Protein AF-A0A7S3YJL0-F1 (afdb_monomer_lite)

Sequence (203 aa):
MAACFRLSWKACILGMALVALFCPKVSAKDAVIKSPRVVTLFEPEEKEYDRYAAAISAIEPLRVERDQRVEETLNPFFFCWMKARWGGGSGLYARLLELAPEEAPPGAGPGLRRAQAACNAYLVKSSRVIQSLDLDVGRFNALSREVQASRDLKRRVTQQAYLYRVASELHDGERFPAFDAAYPPRPGAGVGAAGAAGAAGAT

Foldseek 3Di:
DPPDPPPPPVVVVVVVVVVVVPPPPPVPDPPPPVLPDQDAPDDPVPVVLLLLLLLCLVLVVLVVVLVVLLCVLFDVVVVVVLCVVQPDDPRSLVVLLVDDLVNDPPPCNRSSVRSNVSSVVSVVVSCVSCVVSVHHPVRSVVVVVVLVVDPVSVVSSNVSSVSSNVSVVVVVPPDDDDPPDPCPDDVPPDDDDDDDDDDDDDD

Organism: Heterosigma akashiwo (NCBI:txid2829)

InterPro domains:
  IPR025433 Domain of unknown function DUF4168 [PF13767] (46-157)

Secondary structure (DSSP, 8-state):
---SSSSSHHHHHHHHHHHGGG-----TTS-------PPPSS-GGGHHHHHHHHHHHHHHHHHHHHHHHHHHHS-HHHHHHHHHHH-STHHHHHHHHH--TTTSPTT-HHHHHHHHHHHHHHHHHHHHHHHHTT--HHHHHHHHHHHHH-HHHHHHHHHHHHHHHHHHHHHT-S----SSS--PPPTT---------------

pLDDT: mean 77.0, std 20.26, range [35.66, 97.88]

Radius of gyration: 25.73 Å; chains: 1; bounding box: 75×57×56 Å

Structure (mmCIF, N/CA/C/O backbone):
data_AF-A0A7S3YJL0-F1
#
_entry.id   AF-A0A7S3YJL0-F1
#
loop_
_atom_site.group_PDB
_atom_site.id
_atom_site.type_symbol
_atom_site.label_atom_id
_atom_site.label_alt_id
_atom_site.label_comp_id
_atom_site.label_asym_id
_atom_site.label_entity_id
_atom_site.label_seq_id
_atom_site.pdbx_PDB_ins_code
_atom_site.Cartn_x
_atom_site.Cartn_y
_atom_site.Cartn_z
_atom_site.occupancy
_atom_site.B_iso_or_equiv
_atom_site.auth_seq_id
_atom_site.auth_comp_id
_atom_site.auth_asym_id
_atom_site.auth_atom_id
_atom_site.pdbx_PDB_model_num
ATOM 1 N N . MET A 1 1 ? 30.098 -35.633 -36.413 1.00 48.47 1 MET A N 1
ATOM 2 C CA . MET A 1 1 ? 29.816 -35.728 -34.963 1.00 48.47 1 MET A CA 1
ATOM 3 C C . MET A 1 1 ? 28.492 -35.024 -34.643 1.00 48.47 1 MET A C 1
ATOM 5 O O . MET A 1 1 ? 28.510 -33.885 -34.208 1.00 48.47 1 MET A O 1
ATOM 9 N N . ALA A 1 2 ? 27.339 -35.646 -34.921 1.00 51.22 2 ALA A N 1
ATOM 10 C CA . ALA A 1 2 ? 26.024 -35.024 -34.682 1.00 51.22 2 ALA A CA 1
ATOM 11 C C . ALA A 1 2 ? 24.899 -36.073 -34.544 1.00 51.22 2 ALA A C 1
ATOM 13 O O . ALA A 1 2 ? 23.927 -36.045 -35.291 1.00 51.22 2 ALA A O 1
ATOM 14 N N . ALA A 1 3 ? 25.043 -37.042 -33.631 1.00 50.91 3 ALA A N 1
ATOM 15 C CA . ALA A 1 3 ? 24.055 -38.124 -33.492 1.00 50.91 3 ALA A CA 1
ATOM 16 C C . ALA A 1 3 ? 23.828 -38.644 -32.054 1.00 50.91 3 ALA A C 1
ATOM 18 O O . ALA A 1 3 ? 23.388 -39.775 -31.896 1.00 50.91 3 ALA A O 1
ATOM 19 N N . CYS A 1 4 ? 24.077 -37.848 -31.002 1.00 47.91 4 CYS A N 1
ATOM 20 C CA . CYS A 1 4 ? 23.932 -38.326 -29.608 1.00 47.91 4 CYS A CA 1
ATOM 21 C C . CYS A 1 4 ? 22.833 -37.664 -28.752 1.00 47.91 4 CYS A C 1
ATOM 23 O O . CYS A 1 4 ? 22.675 -38.048 -27.601 1.00 47.91 4 CYS A O 1
ATOM 25 N N . PHE A 1 5 ? 22.031 -36.718 -29.256 1.00 49.03 5 PHE A N 1
ATOM 26 C CA . PHE A 1 5 ? 21.181 -35.883 -28.377 1.00 49.03 5 PHE A CA 1
ATOM 27 C C . PHE A 1 5 ? 19.661 -36.136 -28.418 1.00 49.03 5 PHE A C 1
ATOM 29 O O . PHE A 1 5 ? 18.894 -35.303 -27.943 1.00 49.03 5 PHE A O 1
ATOM 36 N N . ARG A 1 6 ? 19.180 -37.264 -28.966 1.00 50.53 6 ARG A N 1
ATOM 37 C CA . ARG A 1 6 ? 17.725 -37.506 -29.134 1.00 50.53 6 ARG A CA 1
ATOM 38 C C . ARG A 1 6 ? 17.077 -38.550 -28.214 1.00 50.53 6 ARG A C 1
ATOM 40 O O . ARG A 1 6 ? 15.869 -38.737 -28.319 1.00 50.53 6 ARG A O 1
ATOM 47 N N . LEU A 1 7 ? 17.803 -39.182 -27.285 1.00 49.94 7 LEU A N 1
ATOM 48 C CA . LEU A 1 7 ? 17.216 -40.219 -26.411 1.00 49.94 7 LEU A CA 1
ATOM 49 C C . LEU A 1 7 ? 16.785 -39.766 -24.999 1.00 49.94 7 LEU A C 1
ATOM 51 O O . LEU A 1 7 ? 16.152 -40.550 -24.301 1.00 49.94 7 LEU A O 1
ATOM 55 N N . SER A 1 8 ? 17.029 -38.519 -24.577 1.00 54.22 8 SER A N 1
ATOM 56 C CA . SER A 1 8 ? 16.837 -38.130 -23.160 1.00 54.22 8 SER A CA 1
ATOM 57 C C . SER A 1 8 ? 15.466 -37.520 -22.796 1.00 54.22 8 SER A C 1
ATOM 59 O O . SER A 1 8 ? 15.146 -37.361 -21.624 1.00 54.22 8 SER A O 1
ATOM 61 N N . TRP A 1 9 ? 14.596 -37.192 -23.760 1.00 53.66 9 TRP A N 1
ATOM 62 C CA . TRP A 1 9 ? 13.332 -36.504 -23.424 1.00 53.66 9 TRP A CA 1
ATOM 63 C C . TRP A 1 9 ? 12.246 -37.463 -22.905 1.00 53.66 9 TRP A C 1
ATOM 65 O O . TRP A 1 9 ? 11.509 -37.143 -21.973 1.00 53.66 9 TRP A O 1
ATOM 75 N N . LYS A 1 10 ? 12.146 -38.677 -23.465 1.00 52.06 10 LYS A N 1
ATOM 76 C CA . LYS A 1 10 ? 11.046 -39.603 -23.137 1.00 52.06 10 LYS A CA 1
ATOM 77 C C . LYS A 1 10 ? 11.105 -40.129 -21.694 1.00 52.06 10 LYS A C 1
ATOM 79 O O . LYS A 1 10 ? 10.054 -40.370 -21.109 1.00 52.06 10 LYS A O 1
ATOM 84 N N . ALA A 1 11 ? 12.297 -40.228 -21.101 1.00 56.84 11 ALA A N 1
ATOM 85 C CA . ALA A 1 11 ? 12.467 -40.635 -19.705 1.00 56.84 11 ALA A CA 1
ATOM 86 C C . ALA A 1 11 ? 12.042 -39.537 -18.704 1.00 56.84 11 ALA A C 1
ATOM 88 O O . ALA A 1 11 ? 11.446 -39.849 -17.675 1.00 56.84 11 ALA A O 1
ATOM 89 N N . CYS A 1 12 ? 12.250 -38.253 -19.026 1.00 53.94 12 CYS A N 1
ATOM 90 C CA . CYS A 1 12 ? 11.829 -37.141 -18.162 1.00 53.94 12 CYS A CA 1
ATOM 91 C C . CYS A 1 12 ? 10.302 -36.975 -18.081 1.00 53.94 12 CYS A C 1
ATOM 93 O O . CYS A 1 12 ? 9.784 -36.601 -17.030 1.00 53.94 12 CYS A O 1
ATOM 95 N N . ILE A 1 13 ? 9.565 -37.271 -19.158 1.00 58.56 13 ILE A N 1
ATOM 96 C CA . ILE A 1 13 ? 8.096 -37.141 -19.156 1.00 58.56 13 ILE A CA 1
ATOM 97 C C . ILE A 1 13 ? 7.447 -38.223 -18.280 1.00 58.56 13 ILE A C 1
ATOM 99 O O . ILE A 1 13 ? 6.489 -37.933 -17.566 1.00 58.56 13 ILE A O 1
ATOM 103 N N . LEU A 1 14 ? 7.990 -39.447 -18.269 1.00 57.59 14 LEU A N 1
ATOM 104 C CA . LEU A 1 14 ? 7.448 -40.523 -17.432 1.00 57.59 14 LEU A CA 1
ATOM 105 C C . LEU A 1 14 ? 7.681 -40.279 -15.929 1.00 57.59 14 LEU A C 1
ATOM 107 O O . LEU A 1 14 ? 6.819 -40.613 -15.119 1.00 57.59 14 LEU A O 1
ATOM 111 N N . GLY A 1 15 ? 8.806 -39.657 -15.554 1.00 56.00 15 GLY A N 1
ATOM 112 C CA . GLY A 1 15 ? 9.113 -39.333 -14.154 1.00 56.00 15 GLY A CA 1
ATOM 113 C C . GLY A 1 15 ? 8.185 -38.272 -13.547 1.00 56.00 15 GLY A C 1
ATOM 114 O O . GLY A 1 15 ? 7.763 -38.405 -12.401 1.00 56.00 15 GLY A O 1
ATOM 115 N N . MET A 1 16 ? 7.795 -37.256 -14.326 1.00 57.12 16 MET A N 1
ATOM 116 C CA . MET A 1 16 ? 6.882 -36.191 -13.873 1.00 57.12 16 MET A CA 1
ATOM 117 C C . MET A 1 16 ? 5.446 -36.692 -13.639 1.00 57.12 16 MET A C 1
ATOM 119 O O . MET A 1 16 ? 4.761 -36.207 -12.740 1.00 57.12 16 MET A O 1
ATOM 123 N N . ALA A 1 17 ? 4.988 -37.687 -14.407 1.00 56.25 17 ALA A N 1
ATOM 124 C CA . ALA A 1 17 ? 3.637 -38.237 -14.269 1.00 56.25 17 ALA A CA 1
ATOM 125 C C . ALA A 1 17 ? 3.447 -39.063 -12.979 1.00 56.25 17 ALA A C 1
ATOM 127 O O . ALA A 1 17 ? 2.350 -39.099 -12.425 1.00 56.25 17 ALA A O 1
ATOM 128 N N . LEU A 1 18 ? 4.512 -39.690 -12.467 1.00 55.03 18 LEU A N 1
ATOM 129 C CA . LEU A 1 18 ? 4.457 -40.522 -11.258 1.00 55.03 18 LEU A CA 1
ATOM 130 C C . LEU A 1 18 ? 4.402 -39.700 -9.960 1.00 55.03 18 LEU A C 1
ATOM 132 O O . LEU A 1 18 ? 3.757 -40.124 -9.004 1.00 55.03 18 LEU A O 1
ATOM 136 N N . VAL A 1 19 ? 4.985 -38.497 -9.937 1.00 55.41 19 VAL A N 1
ATOM 137 C CA . VAL A 1 19 ? 4.918 -37.596 -8.768 1.00 55.41 19 VAL A CA 1
ATOM 138 C C . VAL A 1 19 ? 3.508 -37.016 -8.586 1.00 55.41 19 VAL A C 1
ATOM 140 O O . VAL A 1 19 ? 3.057 -36.837 -7.457 1.00 55.41 19 VAL A O 1
ATOM 143 N N . ALA A 1 20 ? 2.758 -36.809 -9.674 1.00 56.34 20 ALA A N 1
ATOM 144 C CA . ALA A 1 20 ? 1.384 -36.306 -9.610 1.00 56.34 20 ALA A CA 1
ATOM 145 C C . ALA A 1 20 ? 0.380 -37.312 -9.005 1.00 56.34 20 ALA A C 1
ATOM 147 O O . ALA A 1 20 ? -0.671 -36.905 -8.511 1.00 56.34 20 ALA A O 1
ATOM 148 N N . LEU A 1 21 ? 0.692 -38.614 -9.014 1.00 55.62 21 LEU A N 1
ATOM 149 C CA . LEU A 1 21 ? -0.195 -39.665 -8.491 1.00 55.62 21 LEU A CA 1
ATOM 150 C C . LEU A 1 21 ? -0.046 -39.906 -6.982 1.00 55.62 21 LEU A C 1
ATOM 152 O O . LEU A 1 21 ? -0.883 -40.589 -6.397 1.00 55.62 21 LEU A O 1
ATOM 156 N N . PHE A 1 22 ? 0.970 -39.319 -6.345 1.00 53.19 22 PHE A N 1
ATOM 157 C CA . PHE A 1 22 ? 1.243 -39.466 -4.912 1.00 53.19 22 PHE A CA 1
ATOM 158 C C . PHE A 1 22 ? 1.143 -38.150 -4.130 1.00 53.19 22 PHE A C 1
ATOM 160 O O . PHE A 1 22 ? 1.698 -38.039 -3.040 1.00 53.19 22 PHE A O 1
ATOM 167 N N . CYS A 1 23 ? 0.401 -37.156 -4.629 1.00 49.44 23 CYS A N 1
ATOM 168 C CA . CYS A 1 23 ? -0.056 -36.067 -3.768 1.00 49.44 23 CYS A CA 1
ATOM 169 C C . CYS A 1 23 ? -1.235 -36.579 -2.927 1.00 49.44 23 CYS A C 1
ATOM 171 O O . CYS A 1 23 ? -2.334 -36.736 -3.474 1.00 49.44 23 CYS A O 1
ATOM 173 N N . PRO A 1 24 ? -1.060 -36.853 -1.617 1.00 54.28 24 PRO A N 1
ATOM 174 C CA . PRO A 1 24 ? -2.194 -37.148 -0.759 1.00 54.28 24 PRO A CA 1
ATOM 175 C C . PRO A 1 24 ? -3.180 -35.987 -0.876 1.00 54.28 24 PRO A C 1
ATOM 177 O O . PRO A 1 24 ? -2.813 -34.823 -0.711 1.00 54.28 24 PRO A O 1
ATOM 180 N N . LYS A 1 25 ? -4.442 -36.302 -1.184 1.00 50.50 25 LYS A N 1
ATOM 181 C CA . LYS A 1 25 ? -5.557 -35.374 -0.998 1.00 50.50 25 LYS A CA 1
ATOM 182 C C . LYS A 1 25 ? -5.625 -35.068 0.493 1.00 50.50 25 LYS A C 1
ATOM 184 O O . LYS A 1 25 ? -6.311 -35.762 1.238 1.00 50.50 25 LYS A O 1
ATOM 189 N N . VAL A 1 26 ? -4.883 -34.056 0.931 1.00 49.47 26 VAL A N 1
ATOM 190 C CA . VAL A 1 26 ? -5.057 -33.454 2.247 1.00 49.47 26 VAL A CA 1
ATOM 191 C C . VAL A 1 26 ? -6.461 -32.863 2.225 1.00 49.47 26 VAL A C 1
ATOM 193 O O . VAL A 1 26 ? -6.714 -31.815 1.634 1.00 49.47 26 VAL A O 1
ATOM 196 N N . SER A 1 27 ? -7.412 -33.626 2.761 1.00 50.81 27 SER A N 1
ATOM 197 C CA . SER A 1 27 ? -8.793 -33.203 2.932 1.00 50.81 27 SER A CA 1
ATOM 198 C C . SER A 1 27 ? -8.798 -32.082 3.965 1.00 50.81 27 SER A C 1
ATOM 200 O O . SER A 1 27 ? -8.824 -32.325 5.167 1.00 50.81 27 SER A O 1
ATOM 202 N N . ALA A 1 28 ? -8.725 -30.847 3.474 1.00 54.38 28 ALA A N 1
ATOM 203 C CA . ALA A 1 28 ? -8.631 -29.603 4.233 1.00 54.38 28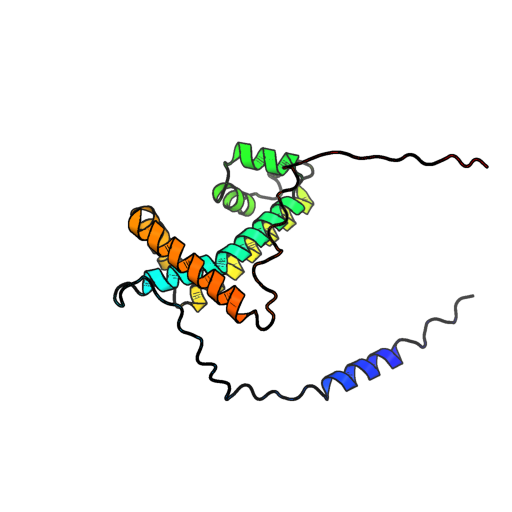 ALA A CA 1
ATOM 204 C C . ALA A 1 28 ? -9.938 -29.219 4.959 1.00 54.38 28 ALA A C 1
ATOM 206 O O . ALA A 1 28 ? -10.282 -28.042 5.018 1.00 54.38 28 ALA A O 1
ATOM 207 N N . LYS A 1 29 ? -10.718 -30.194 5.445 1.00 49.38 29 LYS A N 1
ATOM 208 C CA . LYS A 1 29 ? -12.065 -29.927 5.967 1.00 49.38 29 LYS A CA 1
ATOM 209 C C . LYS A 1 29 ? -12.145 -29.674 7.472 1.00 49.38 29 LYS A C 1
ATOM 211 O O . LYS A 1 29 ? -13.060 -28.964 7.859 1.00 49.38 29 LYS A O 1
ATOM 216 N N . ASP A 1 30 ? -11.185 -30.115 8.292 1.00 45.09 30 ASP A N 1
ATOM 217 C CA . ASP A 1 30 ? -11.412 -30.118 9.754 1.00 45.09 30 ASP A CA 1
ATOM 218 C C . ASP A 1 30 ? -10.301 -29.506 10.621 1.00 45.09 30 ASP A C 1
ATOM 220 O O . ASP A 1 30 ? -10.386 -29.534 11.848 1.00 45.09 30 ASP A O 1
ATOM 224 N N . ALA A 1 31 ? -9.292 -28.860 10.032 1.00 50.16 31 ALA A N 1
ATOM 225 C CA . ALA A 1 31 ? -8.394 -28.008 10.808 1.00 50.16 31 ALA A CA 1
ATOM 226 C C . ALA A 1 31 ? -9.053 -26.637 11.022 1.00 50.16 31 ALA A C 1
ATOM 228 O O . ALA A 1 31 ? -8.664 -25.639 10.416 1.00 50.16 31 ALA A O 1
ATOM 229 N N . VAL A 1 32 ? -10.062 -26.579 11.899 1.00 50.09 32 VAL A N 1
ATOM 230 C CA . VAL A 1 32 ? -10.484 -25.320 12.527 1.00 50.09 32 VAL A CA 1
ATOM 231 C C . VAL A 1 32 ? -9.355 -24.906 13.466 1.00 50.09 32 VAL A C 1
ATOM 233 O O . VAL A 1 32 ? -9.415 -25.077 14.683 1.00 50.09 32 VAL A O 1
ATOM 236 N N . ILE A 1 33 ? -8.270 -24.399 12.880 1.00 45.03 33 ILE A N 1
ATOM 237 C CA . ILE A 1 33 ? -7.263 -23.647 13.608 1.00 45.03 33 ILE A CA 1
ATOM 238 C C . ILE A 1 33 ? -8.042 -22.457 14.152 1.00 45.03 33 ILE A C 1
ATOM 240 O O . ILE A 1 33 ? -8.463 -21.584 13.393 1.00 45.03 33 ILE A O 1
ATOM 244 N N . LYS A 1 34 ? -8.321 -22.464 15.461 1.00 50.94 34 LYS A N 1
ATOM 245 C CA . LYS A 1 34 ? -8.787 -21.271 16.167 1.00 50.94 34 LYS A CA 1
ATOM 246 C C . LYS A 1 34 ? -7.677 -20.249 15.994 1.00 50.94 34 LYS A C 1
ATOM 248 O O . LYS A 1 34 ? -6.729 -20.242 16.773 1.00 50.94 34 LYS A O 1
ATOM 253 N N . SER A 1 35 ? -7.772 -19.456 14.929 1.00 52.12 35 SER A N 1
ATOM 254 C CA . SER A 1 35 ? -6.846 -18.378 14.636 1.00 52.12 35 SER A CA 1
ATOM 255 C C . SER A 1 35 ? -6.772 -17.535 15.904 1.00 52.12 35 SER A C 1
ATOM 257 O O . SER A 1 35 ? -7.820 -17.044 16.352 1.00 52.12 35 SER A O 1
ATOM 259 N N . PRO A 1 36 ? -5.603 -17.457 16.551 1.00 60.38 36 PRO A N 1
ATOM 260 C CA . PRO A 1 36 ? -5.468 -16.708 17.783 1.00 60.38 36 PRO A CA 1
ATOM 261 C C . PRO A 1 36 ? -5.953 -15.290 17.516 1.00 60.38 36 PRO A C 1
ATOM 263 O O . PRO A 1 36 ? -5.579 -14.642 16.538 1.00 60.38 36 PRO A O 1
ATOM 266 N N . ARG A 1 37 ? -6.907 -14.862 18.343 1.00 71.50 37 ARG A N 1
ATOM 267 C CA . ARG A 1 37 ? -7.507 -13.542 18.211 1.00 71.50 37 ARG A CA 1
ATOM 268 C C . ARG A 1 37 ? -6.416 -12.531 18.528 1.00 71.50 37 ARG A C 1
ATOM 270 O O . ARG A 1 37 ? -5.990 -12.438 19.677 1.00 71.50 37 ARG A O 1
ATOM 277 N N . VAL A 1 38 ? -5.963 -11.808 17.510 1.00 80.12 38 VAL A N 1
ATOM 278 C CA . VAL A 1 38 ? -5.106 -10.639 17.704 1.00 80.12 38 VAL A CA 1
ATOM 279 C C . VAL A 1 38 ? -5.867 -9.670 18.604 1.00 80.12 38 VAL A C 1
ATOM 281 O O . VAL A 1 38 ? -7.056 -9.422 18.393 1.00 80.12 38 VAL A O 1
ATOM 284 N N . VAL A 1 39 ? -5.203 -9.173 19.647 1.00 87.06 39 VAL A N 1
ATOM 285 C CA . VAL A 1 39 ? -5.795 -8.182 20.548 1.00 87.06 39 VAL A CA 1
ATOM 286 C C . VAL A 1 39 ? -6.126 -6.938 19.724 1.00 87.06 39 VAL A C 1
ATOM 288 O O . VAL A 1 39 ? -5.264 -6.420 19.013 1.00 87.06 39 VAL A O 1
ATOM 291 N N . THR A 1 40 ? -7.377 -6.484 19.789 1.00 89.38 40 THR A N 1
ATOM 292 C CA . THR A 1 40 ? -7.807 -5.250 19.128 1.00 89.38 40 THR A CA 1
ATOM 293 C C . THR A 1 40 ? -7.756 -4.086 20.109 1.00 89.38 40 THR A C 1
ATOM 295 O O . THR A 1 40 ? -8.175 -4.210 21.258 1.00 89.38 40 THR A O 1
ATOM 298 N N . LEU A 1 41 ? -7.200 -2.963 19.658 1.00 89.31 41 LEU A N 1
ATOM 299 C CA . LEU A 1 41 ? -7.203 -1.686 20.376 1.00 89.31 41 LEU A CA 1
ATOM 300 C C . LEU A 1 41 ? -8.495 -0.882 20.147 1.00 89.31 41 LEU A C 1
ATOM 302 O O . LEU A 1 41 ? -8.591 0.254 20.610 1.00 89.31 41 LEU A O 1
ATOM 306 N N . PHE A 1 42 ? -9.432 -1.418 19.365 1.00 92.31 42 PHE A N 1
ATOM 307 C CA . PHE A 1 42 ? -10.662 -0.750 18.958 1.00 92.31 42 PHE A CA 1
ATOM 308 C C . PHE A 1 42 ? -11.862 -1.296 19.723 1.00 92.31 42 PHE A C 1
ATOM 310 O O . PHE A 1 42 ? -11.961 -2.496 19.983 1.00 92.31 42 PHE A O 1
ATOM 317 N N . GLU A 1 43 ? -12.796 -0.403 20.034 1.00 92.62 43 GLU A N 1
ATOM 318 C CA . GLU A 1 43 ? -14.099 -0.785 20.569 1.00 92.62 43 GLU A CA 1
ATOM 319 C C . GLU A 1 43 ? -14.922 -1.519 19.489 1.00 92.62 43 GLU A C 1
ATOM 321 O O . GLU A 1 43 ? -14.678 -1.344 18.290 1.00 92.62 43 GLU A O 1
ATOM 326 N N . PRO A 1 44 ? -15.925 -2.338 19.857 1.00 85.38 44 PRO A N 1
ATOM 327 C CA . PRO A 1 44 ? -16.719 -3.100 18.887 1.00 85.38 44 PRO A CA 1
ATOM 328 C C . PRO A 1 44 ? -17.442 -2.223 17.849 1.00 85.38 44 PRO A C 1
ATOM 330 O O . PRO A 1 44 ? -17.697 -2.677 16.732 1.00 85.38 44 PRO A O 1
ATOM 333 N N . GLU A 1 45 ? -17.738 -0.970 18.191 1.00 91.50 45 GLU A N 1
ATOM 334 C CA . GLU A 1 45 ? -18.346 0.027 17.301 1.00 91.50 45 GLU A CA 1
ATOM 335 C C . GLU A 1 45 ? -17.367 0.534 16.224 1.00 91.50 45 GLU A C 1
ATOM 337 O O . GLU A 1 45 ? -17.773 0.954 15.145 1.00 91.50 45 GLU A O 1
ATOM 342 N N . GLU A 1 46 ? -16.060 0.425 16.469 1.00 93.12 46 GLU A N 1
ATOM 343 C CA . GLU A 1 46 ? -14.975 0.934 15.624 1.00 93.12 46 GLU A CA 1
ATOM 344 C C . GLU A 1 46 ? -14.364 -0.152 14.715 1.00 93.12 46 GLU A C 1
ATOM 346 O O . GLU A 1 46 ? -13.234 -0.033 14.229 1.00 93.12 46 GLU A O 1
ATOM 351 N N . LYS A 1 47 ? -15.118 -1.224 14.445 1.00 93.69 47 LYS A N 1
ATOM 352 C CA . LYS A 1 47 ? -14.663 -2.404 13.688 1.00 93.69 47 LYS A CA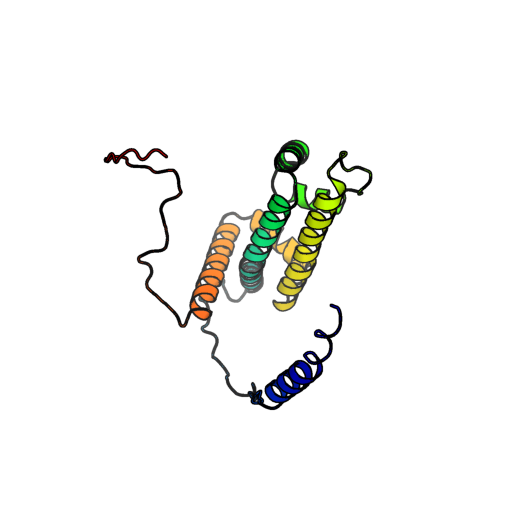 1
ATOM 353 C C . LYS A 1 47 ? -14.085 -2.079 12.304 1.00 93.69 47 LYS A C 1
ATOM 355 O O . LYS A 1 47 ? -13.241 -2.811 11.787 1.00 93.69 47 LYS A O 1
ATOM 360 N N . GLU A 1 48 ? -14.524 -0.991 11.678 1.00 95.81 48 GLU A N 1
ATOM 361 C CA . GLU A 1 48 ? -14.009 -0.572 10.371 1.00 95.81 48 GLU A CA 1
ATOM 362 C C . GLU A 1 48 ? -12.552 -0.094 10.428 1.00 95.81 48 GLU A C 1
ATOM 364 O O . GLU A 1 48 ? -11.787 -0.366 9.501 1.00 95.81 48 GLU A O 1
ATOM 369 N N . TYR A 1 49 ? -12.136 0.552 11.521 1.00 97.25 49 TYR A N 1
ATOM 370 C CA . TYR A 1 49 ? -10.747 0.978 11.706 1.00 97.25 49 TYR A CA 1
ATOM 371 C C . TYR A 1 49 ? -9.818 -0.205 11.976 1.00 97.25 49 TYR A C 1
ATOM 373 O O . TYR A 1 49 ? -8.673 -0.198 11.525 1.00 97.25 49 TYR A O 1
ATOM 381 N N . ASP A 1 50 ? -10.325 -1.240 12.642 1.00 95.75 50 ASP A N 1
ATOM 382 C CA . ASP A 1 50 ? -9.604 -2.494 12.846 1.00 95.75 50 ASP A CA 1
ATOM 383 C C . ASP A 1 50 ? -9.361 -3.225 11.513 1.00 95.75 50 ASP A C 1
ATOM 385 O O . ASP A 1 50 ? -8.222 -3.568 11.185 1.00 95.75 50 ASP A O 1
ATOM 389 N N . ARG A 1 51 ? -10.397 -3.340 10.668 1.00 94.25 51 ARG A N 1
ATOM 390 C CA . ARG A 1 51 ? -10.268 -3.861 9.292 1.00 94.25 51 ARG A CA 1
ATOM 391 C C . ARG A 1 51 ? -9.305 -3.026 8.450 1.00 94.25 51 ARG A C 1
ATOM 393 O O . ARG A 1 51 ? -8.500 -3.575 7.701 1.00 94.25 51 ARG A O 1
ATOM 400 N N . TYR A 1 52 ? -9.360 -1.701 8.577 1.00 97.25 52 TYR A N 1
ATOM 401 C CA . TYR A 1 52 ? -8.447 -0.796 7.882 1.00 97.25 52 TYR A CA 1
ATOM 402 C C . TYR A 1 52 ? -6.994 -0.982 8.341 1.00 97.25 52 TYR A C 1
ATOM 404 O O . TYR A 1 52 ? -6.088 -1.017 7.507 1.00 97.25 52 TYR A O 1
ATOM 412 N N . ALA A 1 53 ? -6.758 -1.171 9.642 1.00 96.62 53 ALA A N 1
ATOM 413 C CA . ALA A 1 53 ? -5.436 -1.473 10.181 1.00 96.62 53 ALA A CA 1
ATOM 414 C C . ALA A 1 53 ? -4.894 -2.814 9.657 1.00 96.62 53 ALA A C 1
ATOM 416 O O . ALA A 1 53 ? -3.738 -2.874 9.234 1.00 96.62 53 ALA A O 1
ATOM 417 N N . ALA A 1 54 ? -5.736 -3.853 9.607 1.00 94.94 54 ALA A N 1
ATOM 418 C CA . ALA A 1 54 ? -5.389 -5.150 9.023 1.00 94.94 54 ALA A CA 1
ATOM 419 C C . ALA A 1 54 ? -5.070 -5.044 7.518 1.00 94.94 54 ALA A C 1
ATOM 421 O O . ALA A 1 54 ? -4.122 -5.653 7.018 1.00 94.94 54 ALA A O 1
ATOM 422 N N . ALA A 1 55 ? -5.823 -4.218 6.785 1.00 95.88 55 ALA A N 1
ATOM 423 C CA . ALA A 1 55 ? -5.556 -3.952 5.377 1.00 95.88 55 ALA A CA 1
ATOM 424 C C . ALA A 1 55 ? -4.198 -3.258 5.190 1.00 95.88 55 ALA A C 1
ATOM 426 O O . ALA A 1 55 ? -3.407 -3.678 4.347 1.00 95.88 55 ALA A O 1
ATOM 427 N N . ILE A 1 56 ? -3.886 -2.236 5.999 1.00 96.69 56 ILE A N 1
ATOM 428 C CA . ILE A 1 56 ? -2.582 -1.557 5.953 1.00 96.69 56 ILE A CA 1
ATOM 429 C C . ILE A 1 56 ? -1.444 -2.545 6.206 1.00 96.69 56 ILE A C 1
ATOM 431 O O . ILE A 1 56 ? -0.479 -2.557 5.440 1.00 96.69 56 ILE A O 1
ATOM 435 N N . SER A 1 57 ? -1.545 -3.375 7.249 1.00 95.50 57 SER A N 1
ATOM 436 C CA . SER A 1 57 ? -0.478 -4.321 7.588 1.00 95.50 57 SER A CA 1
ATOM 437 C C . SER A 1 57 ? -0.219 -5.325 6.468 1.00 95.50 57 SER A C 1
ATOM 439 O O . SER A 1 57 ? 0.935 -5.637 6.191 1.00 95.50 57 SER A O 1
ATOM 441 N N . ALA A 1 58 ? -1.269 -5.778 5.778 1.00 94.00 58 ALA A N 1
ATOM 442 C CA . ALA A 1 58 ? -1.149 -6.697 4.649 1.00 94.00 58 ALA A CA 1
ATOM 443 C C . ALA A 1 58 ? -0.636 -6.020 3.360 1.00 94.00 58 ALA A C 1
ATOM 445 O O . ALA A 1 58 ? 0.032 -6.655 2.543 1.00 94.00 58 ALA A O 1
ATOM 446 N N . ILE A 1 59 ? -0.926 -4.731 3.157 1.00 95.50 59 ILE A N 1
ATOM 447 C CA . ILE A 1 59 ? -0.523 -3.980 1.956 1.00 95.50 59 ILE A CA 1
ATOM 448 C C . ILE A 1 59 ? 0.916 -3.454 2.053 1.00 95.50 59 ILE A C 1
ATOM 450 O O . ILE A 1 59 ? 1.573 -3.297 1.022 1.00 95.50 59 ILE A O 1
ATOM 454 N N . GLU A 1 60 ? 1.427 -3.172 3.252 1.00 93.50 60 GLU A N 1
ATOM 455 C CA . GLU A 1 60 ? 2.757 -2.574 3.428 1.00 93.50 60 GLU A CA 1
ATOM 456 C C . GLU A 1 60 ? 3.895 -3.415 2.804 1.00 93.50 60 GLU A C 1
ATOM 458 O O . GLU A 1 60 ? 4.694 -2.840 2.061 1.00 93.50 60 GLU A O 1
ATOM 463 N N . PRO A 1 61 ? 3.953 -4.755 2.957 1.00 93.06 61 PRO A N 1
ATOM 464 C CA . PRO A 1 61 ? 4.947 -5.579 2.262 1.00 93.06 61 PRO A CA 1
ATOM 465 C C . PRO A 1 61 ? 4.854 -5.477 0.734 1.00 93.06 61 PRO A C 1
ATOM 467 O O . PRO A 1 61 ? 5.874 -5.399 0.053 1.00 93.06 61 PRO A O 1
ATOM 470 N N . LEU A 1 62 ? 3.635 -5.404 0.185 1.00 93.38 62 LEU A N 1
ATOM 471 C CA . LEU A 1 62 ? 3.420 -5.223 -1.256 1.00 93.38 62 LEU A CA 1
ATOM 472 C C . LEU A 1 62 ? 3.941 -3.863 -1.733 1.00 93.38 62 LEU A C 1
ATOM 474 O O . LEU A 1 62 ? 4.419 -3.740 -2.862 1.00 93.38 62 LEU A O 1
ATOM 478 N N . ARG A 1 63 ? 3.838 -2.834 -0.882 1.00 92.94 63 ARG A N 1
ATOM 479 C CA . ARG A 1 63 ? 4.377 -1.501 -1.164 1.00 92.94 63 ARG A CA 1
ATOM 480 C C . ARG A 1 63 ? 5.899 -1.543 -1.237 1.00 92.94 63 ARG A C 1
ATOM 482 O O . ARG A 1 63 ? 6.461 -1.003 -2.181 1.00 92.94 63 ARG A O 1
ATOM 489 N N . VAL A 1 64 ? 6.542 -2.217 -0.284 1.00 93.06 64 VAL A N 1
ATOM 490 C CA . VAL A 1 64 ? 8.001 -2.400 -0.268 1.00 93.06 64 VAL A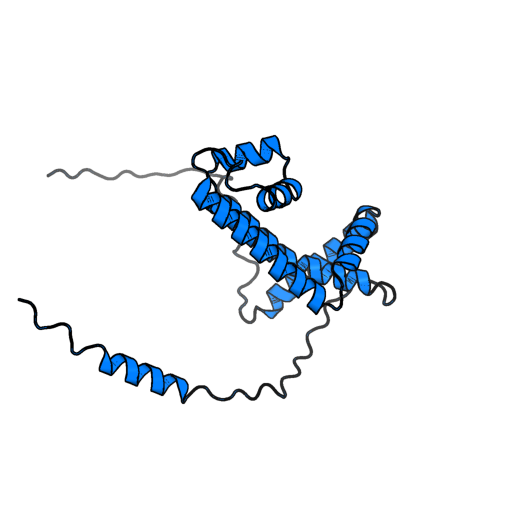 CA 1
ATOM 491 C C . VAL A 1 64 ? 8.467 -3.189 -1.496 1.00 93.06 64 VAL A C 1
ATOM 493 O O . VAL A 1 64 ? 9.393 -2.751 -2.170 1.00 93.06 64 VAL A O 1
ATOM 496 N N . GLU A 1 65 ? 7.783 -4.285 -1.852 1.00 92.62 65 GLU A N 1
ATOM 497 C CA . GLU A 1 65 ? 8.085 -5.082 -3.056 1.00 92.62 65 GLU A CA 1
ATOM 498 C C . GLU A 1 65 ? 8.009 -4.227 -4.332 1.00 92.62 65 GLU A C 1
ATOM 500 O O . GLU A 1 65 ? 8.883 -4.300 -5.199 1.00 92.62 65 GLU A O 1
ATOM 505 N N . ARG A 1 66 ? 6.965 -3.399 -4.459 1.00 94.81 66 ARG A N 1
ATOM 506 C CA . ARG A 1 66 ? 6.814 -2.469 -5.583 1.00 94.81 66 ARG A CA 1
ATOM 507 C C . ARG A 1 66 ? 7.966 -1.473 -5.629 1.00 94.81 66 ARG A C 1
ATOM 509 O O . ARG A 1 66 ? 8.552 -1.299 -6.692 1.00 94.81 66 ARG A O 1
ATOM 516 N N . ASP A 1 67 ? 8.249 -0.814 -4.511 1.00 92.75 67 ASP A N 1
ATOM 517 C CA . ASP A 1 67 ? 9.250 0.251 -4.432 1.00 92.75 67 ASP A CA 1
ATOM 518 C C . ASP A 1 67 ? 10.638 -0.292 -4.792 1.00 92.75 67 ASP A C 1
ATOM 520 O O . ASP A 1 67 ? 11.317 0.288 -5.636 1.00 92.75 67 ASP A O 1
ATOM 524 N N . GLN A 1 68 ? 10.986 -1.471 -4.269 1.00 93.25 68 GLN A N 1
ATOM 525 C CA . GLN A 1 68 ? 12.216 -2.179 -4.613 1.00 93.25 68 GLN A CA 1
ATOM 526 C C . GLN A 1 68 ? 12.294 -2.499 -6.113 1.00 93.25 68 GLN A C 1
ATOM 528 O O . GLN A 1 68 ? 13.290 -2.194 -6.760 1.00 93.25 68 GLN A O 1
ATOM 533 N N . ARG A 1 69 ? 11.233 -3.058 -6.710 1.00 93.94 69 ARG A N 1
ATOM 534 C CA . ARG A 1 69 ? 11.221 -3.365 -8.153 1.00 93.94 69 ARG A CA 1
ATOM 535 C C . ARG A 1 69 ? 11.329 -2.118 -9.019 1.00 93.94 69 ARG A C 1
ATOM 537 O O . ARG A 1 69 ? 11.949 -2.157 -10.079 1.00 93.94 69 ARG A O 1
ATOM 544 N N . VAL A 1 70 ? 10.693 -1.024 -8.614 1.00 92.00 70 VAL A N 1
ATOM 545 C CA . VAL A 1 70 ? 10.782 0.255 -9.326 1.00 92.00 70 VAL A CA 1
ATOM 546 C C . VAL A 1 70 ? 12.215 0.787 -9.255 1.00 92.00 70 VAL A C 1
ATOM 548 O O . VAL A 1 70 ? 12.756 1.186 -10.281 1.00 92.00 70 VAL A O 1
ATOM 551 N N . GLU A 1 71 ? 12.859 0.722 -8.092 1.00 90.75 71 GLU A N 1
ATOM 552 C CA . GLU A 1 71 ? 14.256 1.132 -7.918 1.00 90.75 71 GLU A CA 1
ATOM 553 C C . GLU A 1 71 ? 15.234 0.256 -8.720 1.00 90.75 71 GLU A C 1
ATOM 555 O O . GLU A 1 71 ? 16.110 0.785 -9.396 1.00 90.75 71 GLU A O 1
ATOM 560 N N . GLU A 1 72 ? 15.044 -1.066 -8.734 1.00 91.50 72 GLU A N 1
ATOM 561 C CA . GLU A 1 72 ? 15.883 -2.011 -9.490 1.00 91.50 72 GLU A CA 1
ATOM 562 C C . GLU A 1 72 ? 15.729 -1.876 -11.015 1.00 91.50 72 GLU A C 1
ATOM 564 O O . GLU A 1 72 ? 16.655 -2.165 -11.776 1.00 91.50 72 GLU A O 1
ATOM 569 N N . THR A 1 73 ? 14.543 -1.486 -11.490 1.00 91.81 73 THR A N 1
ATOM 570 C CA . THR A 1 73 ? 14.243 -1.422 -12.932 1.00 91.81 73 THR A CA 1
ATOM 571 C C . THR A 1 73 ? 14.591 -0.085 -13.563 1.00 91.81 73 THR A C 1
ATOM 573 O O . THR A 1 73 ? 14.824 -0.024 -14.776 1.00 91.81 73 THR A O 1
ATOM 576 N N . LEU A 1 74 ? 14.618 0.983 -12.772 1.00 88.94 74 LEU A N 1
ATOM 577 C CA . LEU A 1 74 ? 14.930 2.322 -13.239 1.00 88.94 74 LEU A CA 1
ATOM 578 C C . LEU A 1 74 ? 16.408 2.637 -13.031 1.00 88.94 74 LEU A C 1
ATOM 580 O O . LEU A 1 74 ? 17.025 2.255 -12.046 1.00 88.94 74 LEU A O 1
ATOM 584 N N . ASN A 1 75 ? 16.984 3.404 -13.955 1.00 86.31 75 ASN A N 1
ATOM 585 C CA . ASN A 1 75 ? 18.322 3.943 -13.749 1.00 86.31 75 ASN A CA 1
ATOM 586 C C . ASN A 1 75 ? 18.313 4.861 -12.500 1.00 86.31 75 ASN A C 1
ATOM 588 O O . ASN A 1 75 ? 17.438 5.730 -12.429 1.00 86.31 75 ASN A O 1
ATOM 592 N N . PRO A 1 76 ? 19.273 4.742 -11.559 1.00 88.44 76 PRO A N 1
ATOM 593 C CA . PRO A 1 76 ? 19.328 5.573 -10.352 1.00 88.44 76 PRO A CA 1
ATOM 594 C C . PRO A 1 76 ? 19.271 7.080 -10.631 1.00 88.44 76 PRO A C 1
ATOM 596 O O . PRO A 1 76 ? 18.597 7.819 -9.913 1.00 88.44 76 PRO A O 1
ATOM 599 N N . PHE A 1 77 ? 19.911 7.543 -11.711 1.00 85.88 77 PHE A N 1
ATOM 600 C CA . PHE A 1 77 ? 19.850 8.945 -12.132 1.00 85.88 77 PHE A CA 1
ATOM 601 C C . PHE A 1 77 ? 18.438 9.345 -12.561 1.00 85.88 77 PHE A C 1
ATOM 603 O O . PHE A 1 77 ? 17.955 10.409 -12.179 1.00 85.88 77 PHE A O 1
ATOM 610 N N . PHE A 1 78 ? 17.753 8.482 -13.312 1.00 83.31 78 PHE A N 1
ATOM 611 C CA . PHE A 1 78 ? 16.382 8.730 -13.752 1.00 83.31 78 PHE A CA 1
ATOM 612 C C . PHE A 1 78 ? 15.395 8.685 -12.579 1.00 83.31 78 PHE A C 1
ATOM 614 O O . PHE A 1 78 ? 14.536 9.556 -12.464 1.00 83.31 78 PHE A O 1
ATOM 621 N N . PHE A 1 79 ? 15.553 7.727 -11.663 1.00 85.94 79 PHE A N 1
ATOM 622 C CA . PHE A 1 79 ? 14.758 7.655 -10.440 1.00 85.94 79 PHE A CA 1
ATOM 623 C C . PHE A 1 79 ? 14.950 8.902 -9.564 1.00 85.94 79 PHE A C 1
ATOM 625 O O . PHE A 1 79 ? 13.969 9.507 -9.128 1.00 85.94 79 PHE A O 1
ATOM 632 N N . CYS A 1 80 ? 16.197 9.347 -9.369 1.00 87.06 80 CYS A N 1
ATOM 633 C CA . CYS A 1 80 ? 16.504 10.579 -8.644 1.00 87.06 80 CYS A CA 1
ATOM 634 C C . CYS A 1 80 ? 15.892 11.812 -9.327 1.00 87.06 80 CYS A C 1
ATOM 636 O O . CYS A 1 80 ? 15.283 12.647 -8.657 1.00 87.06 80 CYS A O 1
ATOM 638 N N . TRP A 1 81 ? 16.001 11.909 -10.656 1.00 86.69 81 TRP A N 1
ATOM 639 C CA . TRP A 1 81 ? 15.398 12.990 -11.437 1.00 86.69 81 TRP A CA 1
ATOM 640 C C . TRP A 1 81 ? 13.870 13.023 -11.290 1.00 86.69 81 TRP A C 1
ATOM 642 O O . TRP A 1 81 ? 13.305 14.081 -11.013 1.00 86.69 81 TRP A O 1
ATOM 652 N N . MET A 1 82 ? 13.194 11.872 -11.384 1.00 84.19 82 MET A N 1
ATOM 653 C CA . MET A 1 82 ? 11.742 11.785 -11.185 1.00 84.19 82 MET A CA 1
ATOM 654 C C . MET A 1 82 ? 11.333 12.177 -9.766 1.00 84.19 82 MET A C 1
ATOM 656 O O . MET A 1 82 ? 10.388 12.944 -9.587 1.00 84.19 82 MET A O 1
ATOM 660 N N . LYS A 1 83 ? 12.067 11.704 -8.753 1.00 86.19 83 LYS A N 1
ATOM 661 C CA . LYS A 1 83 ? 11.812 12.041 -7.346 1.00 86.19 83 LYS A CA 1
ATOM 662 C C . LYS A 1 83 ? 11.974 13.540 -7.081 1.00 86.19 83 LYS A C 1
ATOM 664 O O . LYS A 1 83 ? 11.191 14.109 -6.324 1.00 86.19 83 LYS A O 1
ATOM 669 N N . ALA A 1 84 ? 12.949 14.182 -7.726 1.00 87.00 84 ALA A N 1
ATOM 670 C CA . ALA A 1 84 ? 13.143 15.628 -7.653 1.00 87.00 84 ALA A CA 1
ATOM 671 C C . ALA A 1 84 ? 12.035 16.407 -8.385 1.00 87.00 84 ALA A C 1
ATOM 673 O O . ALA A 1 84 ? 11.588 17.438 -7.890 1.00 87.00 84 ALA A O 1
ATOM 674 N N . ARG A 1 85 ? 11.567 15.918 -9.541 1.00 85.62 85 ARG A N 1
ATOM 675 C CA . ARG A 1 85 ? 10.579 16.618 -10.378 1.00 85.62 85 ARG A CA 1
ATOM 676 C C . ARG A 1 85 ? 9.134 16.474 -9.894 1.00 85.62 85 ARG A C 1
ATOM 678 O O . ARG A 1 85 ? 8.364 17.419 -10.033 1.00 85.62 85 ARG A O 1
ATOM 685 N N . TRP A 1 86 ? 8.749 15.311 -9.373 1.00 84.75 86 TRP A N 1
ATOM 686 C CA . TRP A 1 86 ? 7.355 14.994 -9.013 1.00 84.75 86 TRP A CA 1
ATOM 687 C C . TRP A 1 86 ? 7.109 14.873 -7.508 1.00 84.75 86 TRP A C 1
ATOM 689 O O . TRP A 1 86 ? 5.984 14.606 -7.085 1.00 84.75 86 TRP A O 1
ATOM 699 N N . GLY A 1 87 ? 8.144 15.093 -6.698 1.00 77.69 87 GLY A N 1
ATOM 700 C CA . GLY A 1 87 ? 8.097 14.862 -5.262 1.00 77.69 87 GLY A CA 1
ATOM 701 C C . GLY A 1 87 ? 8.238 13.380 -4.903 1.00 77.69 87 GLY A C 1
ATOM 702 O O . GLY A 1 87 ? 8.080 12.477 -5.725 1.00 77.69 87 GLY A O 1
ATOM 703 N N . GLY A 1 88 ? 8.585 13.116 -3.644 1.00 77.44 88 GLY A N 1
ATOM 704 C CA . GLY A 1 88 ? 8.665 11.755 -3.116 1.00 77.44 88 GLY A CA 1
ATOM 705 C C . GLY A 1 88 ? 7.291 11.161 -2.789 1.00 77.44 88 GLY A C 1
ATOM 706 O O . GLY A 1 88 ? 6.314 11.876 -2.581 1.00 77.44 88 GLY A O 1
ATOM 707 N N . GLY A 1 89 ? 7.229 9.833 -2.672 1.00 77.31 89 GLY A N 1
ATOM 708 C CA . GLY A 1 89 ? 6.055 9.127 -2.152 1.00 77.31 89 GLY A CA 1
ATOM 709 C C . GLY A 1 89 ? 5.014 8.779 -3.217 1.00 77.31 89 GLY A C 1
ATOM 710 O O . GLY A 1 89 ? 5.356 8.335 -4.309 1.00 77.31 89 GLY A O 1
ATOM 711 N N . SER A 1 90 ? 3.729 8.926 -2.878 1.00 75.06 90 SER A N 1
ATOM 712 C CA . SER A 1 90 ? 2.599 8.460 -3.700 1.00 75.06 90 SER A CA 1
ATOM 713 C C . SER A 1 90 ? 2.478 9.168 -5.053 1.00 75.06 90 SER A C 1
ATOM 715 O O . SER A 1 90 ? 2.069 8.533 -6.025 1.00 75.06 90 SER A O 1
ATOM 717 N N . GLY A 1 91 ? 2.873 10.444 -5.137 1.00 82.94 91 GLY A N 1
ATOM 718 C CA . GLY A 1 91 ? 2.806 11.233 -6.373 1.00 82.94 91 GLY A CA 1
ATOM 719 C C . GLY A 1 91 ? 3.692 10.682 -7.492 1.00 82.94 91 GLY A C 1
ATOM 720 O O . GLY A 1 91 ? 3.278 10.669 -8.649 1.00 82.94 91 GLY A O 1
ATOM 721 N N . LEU A 1 92 ? 4.866 10.142 -7.144 1.00 87.19 92 LEU A N 1
ATOM 722 C CA . LEU A 1 92 ? 5.791 9.549 -8.110 1.00 87.19 92 LEU A CA 1
ATOM 723 C C . LEU A 1 92 ? 5.172 8.336 -8.811 1.00 87.19 92 LEU A C 1
ATOM 725 O O . LEU A 1 92 ? 5.212 8.248 -10.033 1.00 87.19 92 LEU A O 1
ATOM 729 N N . TYR A 1 93 ? 4.565 7.421 -8.055 1.00 87.7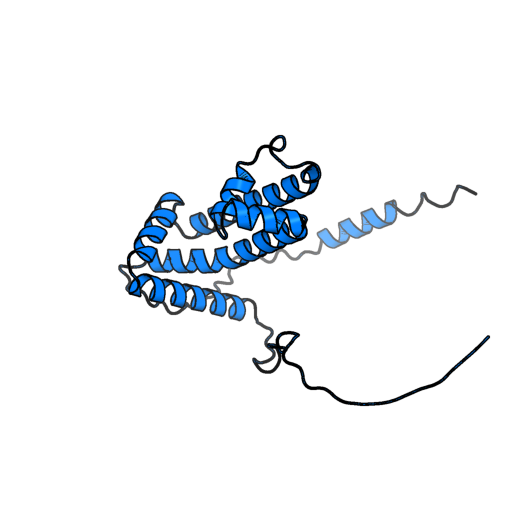5 93 TYR A N 1
ATOM 730 C CA . TYR A 1 93 ? 4.000 6.193 -8.620 1.00 87.75 93 TYR A CA 1
ATOM 731 C C . TYR A 1 93 ? 2.724 6.446 -9.427 1.00 87.75 93 TYR A C 1
ATOM 733 O O . TYR A 1 93 ? 2.519 5.789 -10.444 1.00 87.75 93 TYR A O 1
ATOM 741 N N . ALA A 1 94 ? 1.892 7.406 -9.008 1.00 87.50 94 ALA A N 1
ATOM 742 C CA . ALA A 1 94 ? 0.721 7.819 -9.780 1.00 87.50 94 ALA A CA 1
ATOM 743 C C . ALA A 1 94 ? 1.138 8.375 -11.150 1.00 87.50 94 ALA A C 1
ATOM 745 O O . ALA A 1 94 ? 0.637 7.930 -12.179 1.00 87.50 94 ALA A O 1
ATOM 746 N N . ARG A 1 95 ? 2.142 9.260 -11.178 1.00 88.00 95 ARG A N 1
ATOM 747 C CA . ARG A 1 95 ? 2.687 9.787 -12.436 1.00 88.00 95 ARG A CA 1
ATOM 748 C C . ARG A 1 95 ? 3.376 8.730 -13.278 1.00 88.00 95 ARG A C 1
ATOM 750 O O . ARG A 1 95 ? 3.238 8.750 -14.491 1.00 88.00 95 ARG A O 1
ATOM 757 N N . LEU A 1 96 ? 4.072 7.785 -12.654 1.00 87.94 96 LEU A N 1
ATOM 758 C CA . LEU A 1 96 ? 4.726 6.698 -13.376 1.00 87.94 96 LEU A CA 1
ATOM 759 C C . LEU A 1 96 ? 3.715 5.819 -14.129 1.00 87.94 96 LEU A C 1
ATOM 761 O O . LEU A 1 96 ? 4.014 5.357 -15.228 1.00 87.94 96 LEU A O 1
ATOM 765 N N . LEU A 1 97 ? 2.520 5.623 -13.565 1.00 89.31 97 LEU A N 1
ATOM 766 C CA . LEU A 1 97 ? 1.414 4.917 -14.216 1.00 89.31 97 LEU A CA 1
ATOM 767 C C . LEU A 1 97 ? 0.776 5.712 -15.362 1.00 89.31 97 LEU A C 1
ATOM 769 O O . LEU A 1 97 ? 0.358 5.109 -16.345 1.00 89.31 97 LEU A O 1
ATOM 773 N N . GLU A 1 98 ? 0.707 7.036 -15.238 1.00 89.50 98 GLU A N 1
ATOM 774 C CA . GLU A 1 98 ? 0.151 7.928 -16.266 1.00 89.50 98 GLU A CA 1
ATOM 775 C C . GLU A 1 98 ? 1.135 8.228 -17.404 1.00 89.50 98 GLU A C 1
ATOM 777 O O . GLU A 1 98 ? 0.709 8.611 -18.491 1.00 89.50 98 GLU A O 1
ATOM 782 N N . LEU A 1 99 ? 2.442 8.076 -17.167 1.00 86.75 99 LEU A N 1
ATOM 783 C CA . LEU A 1 99 ? 3.472 8.472 -18.120 1.00 86.75 99 LEU A CA 1
ATOM 784 C C . LEU A 1 99 ? 3.386 7.631 -19.398 1.00 86.75 99 LEU A C 1
ATOM 786 O O . LEU A 1 99 ? 3.651 6.422 -19.393 1.00 86.75 99 LEU A O 1
ATOM 790 N N . ALA A 1 100 ? 3.070 8.286 -20.513 1.00 84.19 100 ALA A N 1
ATOM 791 C CA . ALA A 1 100 ? 3.114 7.644 -21.814 1.00 84.19 100 ALA A CA 1
ATOM 792 C C . ALA A 1 100 ? 4.565 7.240 -22.151 1.00 84.19 100 ALA A C 1
ATOM 794 O O . ALA A 1 100 ? 5.500 7.988 -21.848 1.00 84.19 100 ALA A O 1
ATOM 795 N N . PRO A 1 101 ? 4.792 6.096 -22.824 1.00 78.38 101 PRO A N 1
ATOM 796 C CA . PRO A 1 101 ? 6.135 5.687 -23.242 1.00 78.38 101 PRO A CA 1
ATOM 797 C C . PRO A 1 101 ? 6.857 6.728 -24.113 1.00 78.38 101 PRO A C 1
ATOM 799 O O . PRO A 1 101 ? 8.083 6.725 -24.161 1.00 78.38 101 PRO A O 1
ATOM 802 N N . GLU A 1 102 ? 6.099 7.593 -24.791 1.00 81.56 102 GLU A N 1
ATOM 803 C CA . GLU A 1 102 ? 6.590 8.657 -25.675 1.00 81.56 102 GLU A CA 1
ATOM 804 C C . GLU A 1 102 ? 7.095 9.892 -24.916 1.00 81.56 102 GLU A C 1
ATOM 806 O O . GLU A 1 102 ? 8.005 10.569 -25.382 1.00 81.56 102 GLU A O 1
ATOM 811 N N . GLU A 1 103 ? 6.551 10.166 -23.725 1.00 83.75 103 GLU A N 1
ATOM 812 C CA . GLU A 1 103 ? 6.982 11.277 -22.862 1.00 83.75 103 GLU A CA 1
ATOM 813 C C . GLU A 1 103 ? 8.221 10.922 -22.028 1.00 83.75 103 GLU A C 1
ATOM 815 O O . GLU A 1 103 ? 8.809 11.767 -21.346 1.00 83.75 103 GLU A O 1
ATOM 820 N N . ALA A 1 104 ? 8.617 9.649 -22.055 1.00 78.88 104 ALA A N 1
ATOM 821 C CA . ALA A 1 104 ? 9.754 9.157 -21.310 1.00 78.88 104 ALA A CA 1
ATOM 822 C C . ALA A 1 104 ? 11.070 9.646 -21.940 1.00 78.88 104 ALA A C 1
ATOM 824 O O . ALA A 1 104 ? 11.218 9.625 -23.165 1.00 78.88 104 ALA A O 1
ATOM 825 N N . PRO A 1 105 ? 12.073 10.039 -21.135 1.00 76.94 105 PRO A N 1
ATOM 826 C CA . PRO A 1 105 ? 13.352 10.449 -21.688 1.00 76.94 105 PRO A CA 1
ATOM 827 C C . PRO A 1 105 ? 14.030 9.300 -22.451 1.00 76.94 105 PRO A C 1
ATOM 829 O O . PRO A 1 105 ? 13.838 8.119 -22.122 1.00 76.94 105 PRO A O 1
ATOM 832 N N . PRO A 1 106 ? 14.860 9.631 -23.456 1.00 74.00 106 PRO A N 1
ATOM 833 C CA . PRO A 1 106 ? 15.578 8.636 -24.239 1.00 74.00 106 PRO A CA 1
ATOM 834 C C . PRO A 1 106 ? 16.406 7.732 -23.314 1.00 74.00 106 PRO A C 1
ATOM 836 O O . PRO A 1 106 ? 17.181 8.206 -22.488 1.00 74.00 106 PRO A O 1
ATOM 839 N N . GLY A 1 107 ? 16.198 6.416 -23.426 1.00 73.69 107 GLY A N 1
ATOM 840 C CA . GLY A 1 107 ? 16.837 5.404 -22.571 1.00 73.69 107 GLY A CA 1
ATOM 841 C C . GLY A 1 107 ? 15.960 4.838 -21.445 1.00 73.69 107 GLY A C 1
ATOM 842 O O . GLY A 1 107 ? 16.327 3.822 -20.858 1.00 73.69 107 GLY A O 1
ATOM 843 N N . ALA A 1 108 ? 14.776 5.402 -21.178 1.00 77.38 108 ALA A N 1
ATOM 844 C CA . ALA A 1 108 ? 13.863 4.882 -20.151 1.00 77.38 108 ALA A CA 1
ATOM 845 C C . ALA A 1 108 ? 13.044 3.649 -20.597 1.00 77.38 108 ALA A C 1
ATOM 847 O O . ALA A 1 108 ? 12.529 2.915 -19.755 1.00 77.38 108 ALA A O 1
ATOM 848 N N . GLY A 1 109 ? 12.927 3.400 -21.908 1.00 77.75 109 GLY A N 1
ATOM 849 C CA . GLY A 1 109 ? 11.897 2.537 -22.511 1.00 77.75 109 GLY A CA 1
ATOM 850 C C . GLY A 1 109 ? 11.657 1.170 -21.839 1.00 77.75 109 GLY A C 1
ATOM 851 O O . GLY A 1 109 ? 10.536 0.906 -21.398 1.00 77.75 109 GLY A O 1
ATOM 852 N N . PRO A 1 110 ? 12.652 0.267 -21.740 1.00 86.62 110 PRO A N 1
ATOM 853 C CA . PRO A 1 110 ? 12.439 -1.049 -21.130 1.00 86.62 110 PRO A CA 1
ATOM 854 C C . PRO A 1 110 ? 12.241 -1.008 -19.607 1.00 86.62 110 PRO A C 1
ATOM 856 O O . PRO A 1 110 ? 11.436 -1.778 -19.084 1.00 86.62 110 PRO A O 1
ATOM 859 N N . GLY A 1 111 ? 12.961 -0.128 -18.903 1.00 89.12 111 GLY A N 1
ATOM 860 C CA . GLY A 1 111 ? 12.883 0.008 -17.443 1.00 89.12 111 GLY A CA 1
ATOM 861 C C . GLY A 1 111 ? 11.545 0.585 -16.990 1.00 89.12 111 GLY A C 1
ATOM 862 O O . GLY A 1 111 ? 10.904 0.034 -16.097 1.00 89.12 111 GLY A O 1
ATOM 863 N N . LEU A 1 112 ? 11.058 1.614 -17.689 1.00 89.69 112 LEU A N 1
ATOM 864 C CA . LEU A 1 112 ? 9.777 2.258 -17.410 1.00 89.69 112 LEU A CA 1
ATOM 865 C C . LEU A 1 112 ? 8.608 1.273 -17.500 1.00 89.69 112 LEU A C 1
ATOM 867 O O . LEU A 1 112 ? 7.794 1.212 -16.583 1.00 89.69 112 LEU A O 1
ATOM 871 N N . ARG A 1 113 ? 8.552 0.444 -18.552 1.00 89.81 113 ARG A N 1
ATOM 872 C CA . ARG A 1 113 ? 7.489 -0.568 -18.693 1.00 89.81 113 ARG A CA 1
ATOM 873 C C . ARG A 1 113 ? 7.492 -1.587 -17.552 1.00 89.81 113 ARG A C 1
ATOM 875 O O . ARG A 1 113 ? 6.428 -2.013 -17.109 1.00 89.81 113 ARG A O 1
ATOM 882 N N . ARG A 1 114 ? 8.671 -1.977 -17.053 1.00 92.12 114 ARG A N 1
ATOM 883 C CA . ARG A 1 114 ? 8.785 -2.893 -15.904 1.00 92.12 114 ARG A CA 1
ATOM 884 C C . ARG A 1 114 ? 8.361 -2.218 -14.599 1.00 92.12 114 ARG A C 1
ATOM 886 O O . ARG A 1 114 ? 7.635 -2.836 -13.823 1.00 92.12 114 ARG A O 1
ATOM 893 N N . ALA A 1 115 ? 8.738 -0.957 -14.394 1.00 92.19 115 ALA A N 1
ATOM 894 C CA . ALA A 1 115 ? 8.287 -0.164 -13.255 1.00 92.19 115 ALA A CA 1
ATOM 895 C C . ALA A 1 115 ? 6.755 0.016 -13.264 1.00 92.19 115 ALA A C 1
ATOM 897 O O . ALA A 1 115 ? 6.099 -0.225 -12.253 1.00 92.19 115 ALA A O 1
ATOM 898 N N . GLN A 1 116 ? 6.164 0.325 -14.423 1.00 93.12 116 GLN A N 1
ATOM 899 C CA . GLN A 1 116 ? 4.709 0.410 -14.605 1.00 93.12 116 GLN A CA 1
ATOM 900 C C . GLN A 1 116 ? 4.018 -0.920 -14.300 1.00 93.12 116 GLN A C 1
ATOM 902 O O . GLN A 1 116 ? 3.012 -0.951 -13.590 1.00 93.12 116 GLN A O 1
ATOM 907 N N . ALA A 1 117 ? 4.574 -2.037 -14.778 1.00 94.00 117 ALA A N 1
ATOM 908 C CA . ALA A 1 117 ? 4.057 -3.365 -14.469 1.00 94.00 117 ALA A CA 1
ATOM 909 C C . ALA A 1 117 ? 4.101 -3.668 -12.960 1.00 94.00 117 ALA A C 1
ATOM 911 O O . ALA A 1 117 ? 3.142 -4.225 -12.428 1.00 94.00 117 ALA A O 1
ATOM 912 N N . ALA A 1 118 ? 5.163 -3.263 -12.252 1.00 94.81 118 ALA A N 1
ATOM 913 C CA . ALA A 1 118 ? 5.253 -3.404 -10.798 1.00 94.81 118 ALA A CA 1
ATOM 914 C C . ALA A 1 118 ? 4.193 -2.558 -10.068 1.00 94.81 118 ALA A C 1
ATOM 916 O O . ALA A 1 118 ? 3.527 -3.059 -9.159 1.00 94.81 118 ALA A O 1
ATOM 917 N N . CYS A 1 119 ? 3.972 -1.310 -10.494 1.00 94.50 119 CYS A N 1
ATOM 918 C CA . CYS A 1 119 ? 2.917 -0.449 -9.954 1.00 94.50 119 CYS A CA 1
ATOM 919 C C . CYS A 1 119 ? 1.512 -1.026 -10.194 1.00 94.50 119 CYS A C 1
ATOM 921 O O . CYS A 1 119 ? 0.710 -1.084 -9.262 1.00 94.50 119 CYS A O 1
ATOM 923 N N . ASN A 1 120 ? 1.227 -1.519 -11.401 1.00 95.19 120 ASN A N 1
ATOM 924 C CA . ASN A 1 120 ? -0.049 -2.163 -11.727 1.00 95.19 120 ASN A CA 1
ATOM 925 C C . ASN A 1 120 ? -0.268 -3.446 -10.919 1.00 95.19 120 ASN A C 1
ATOM 927 O O . ASN A 1 120 ? -1.354 -3.666 -10.382 1.00 95.19 120 ASN A O 1
ATOM 931 N N . ALA A 1 121 ? 0.769 -4.274 -10.775 1.00 95.44 121 ALA A N 1
ATOM 932 C CA . ALA A 1 121 ? 0.701 -5.477 -9.954 1.00 95.44 121 ALA A CA 1
ATOM 933 C C . ALA A 1 121 ? 0.380 -5.138 -8.491 1.00 95.44 121 ALA A C 1
ATOM 935 O O . ALA A 1 121 ? -0.467 -5.795 -7.887 1.00 95.44 121 ALA A O 1
ATOM 936 N N . TYR A 1 122 ? 1.005 -4.093 -7.940 1.00 95.69 122 TYR A N 1
ATOM 937 C CA . TYR A 1 122 ? 0.683 -3.592 -6.606 1.00 95.69 122 TYR A CA 1
ATOM 938 C C . TYR A 1 122 ? -0.787 -3.181 -6.489 1.00 95.69 122 TYR A C 1
ATOM 940 O O . TYR A 1 122 ? -1.448 -3.636 -5.562 1.00 95.69 122 TYR A O 1
ATOM 948 N N . LEU A 1 123 ? -1.311 -2.386 -7.430 1.00 95.44 123 LEU A N 1
ATOM 949 C CA . LEU A 1 123 ? -2.707 -1.930 -7.408 1.00 95.44 123 LEU A CA 1
ATOM 950 C C . LEU A 1 123 ? -3.706 -3.091 -7.436 1.00 95.44 123 LEU A C 1
ATOM 952 O O . LEU A 1 123 ? -4.673 -3.100 -6.674 1.00 95.44 123 LEU A O 1
ATOM 956 N N . VAL A 1 124 ? -3.469 -4.092 -8.286 1.00 95.94 124 VAL A N 1
ATOM 957 C CA . VAL A 1 124 ? -4.343 -5.270 -8.378 1.00 95.94 124 VAL A CA 1
ATOM 958 C C . VAL A 1 124 ? -4.276 -6.097 -7.095 1.00 95.94 124 VAL A C 1
ATOM 960 O O . VAL A 1 124 ? -5.315 -6.497 -6.570 1.00 95.94 124 VAL A O 1
ATOM 963 N N . LYS A 1 125 ? -3.069 -6.353 -6.569 1.00 93.94 125 LYS A N 1
ATOM 964 C CA . LYS A 1 125 ? -2.895 -7.131 -5.334 1.00 93.94 125 LYS A CA 1
ATOM 965 C C . LYS A 1 125 ? -3.510 -6.412 -4.128 1.00 93.94 125 LYS A C 1
ATOM 967 O O . LYS A 1 125 ? -4.255 -7.037 -3.381 1.00 93.94 125 LYS A O 1
ATOM 972 N N . SER A 1 126 ? -3.247 -5.116 -3.952 1.00 95.00 126 SER A N 1
ATOM 973 C CA . SER A 1 126 ? -3.765 -4.344 -2.817 1.00 95.00 126 SER A CA 1
ATOM 974 C C . SER A 1 126 ? -5.288 -4.232 -2.850 1.00 95.00 126 SER A C 1
ATOM 976 O O . SER A 1 126 ? -5.927 -4.425 -1.821 1.00 95.00 126 SER A O 1
ATOM 978 N N . SER A 1 127 ? -5.889 -4.038 -4.028 1.00 95.38 127 SER A N 1
ATOM 979 C CA . SER A 1 127 ? -7.352 -3.998 -4.172 1.00 95.38 127 SER A CA 1
ATOM 980 C C . SER A 1 127 ? -8.008 -5.314 -3.743 1.00 95.38 127 SER A C 1
ATOM 982 O O . SER A 1 127 ? -9.023 -5.295 -3.051 1.00 95.38 127 SER A O 1
ATOM 984 N N . ARG A 1 128 ? -7.402 -6.462 -4.082 1.00 93.88 128 ARG A N 1
ATOM 985 C CA . ARG A 1 128 ? -7.890 -7.782 -3.642 1.00 93.88 128 ARG A CA 1
ATOM 986 C C . ARG A 1 128 ? -7.797 -7.959 -2.127 1.00 93.88 128 ARG A C 1
ATOM 988 O O . ARG A 1 128 ? -8.722 -8.499 -1.531 1.00 93.88 128 ARG A O 1
ATOM 995 N N . VAL A 1 129 ? -6.712 -7.488 -1.507 1.00 92.69 129 VAL A N 1
ATOM 996 C CA . VAL A 1 129 ? -6.545 -7.517 -0.043 1.00 92.69 129 VAL A CA 1
ATOM 997 C C . VAL A 1 129 ? -7.624 -6.676 0.642 1.00 92.69 129 VAL A C 1
ATOM 999 O O . VAL A 1 129 ? -8.261 -7.155 1.576 1.00 92.69 129 VAL A O 1
ATOM 1002 N N . ILE A 1 130 ? -7.886 -5.463 0.145 1.00 93.06 130 ILE A N 1
ATOM 1003 C CA . ILE A 1 130 ? -8.927 -4.575 0.688 1.00 93.06 130 ILE A CA 1
ATOM 1004 C C . ILE A 1 130 ? -10.300 -5.260 0.613 1.00 93.06 130 ILE A C 1
ATOM 1006 O O . ILE A 1 130 ? -10.992 -5.366 1.623 1.00 93.06 130 ILE A O 1
ATOM 1010 N N . GLN A 1 131 ? -10.642 -5.818 -0.552 1.00 93.06 131 GLN A N 1
ATOM 1011 C CA . GLN A 1 131 ? -11.906 -6.532 -0.762 1.00 93.06 131 GLN A CA 1
ATOM 1012 C C . GLN A 1 131 ? -12.043 -7.783 0.117 1.00 93.06 131 GLN A C 1
ATOM 1014 O O . GLN A 1 131 ? -13.137 -8.078 0.584 1.00 93.06 131 GLN A O 1
ATOM 1019 N N . SER A 1 132 ? -10.946 -8.501 0.386 1.00 91.62 132 SER A N 1
ATOM 1020 C CA . SER A 1 132 ? -10.965 -9.699 1.241 1.00 91.62 132 SER A CA 1
ATOM 1021 C C . SER A 1 132 ? -11.279 -9.416 2.715 1.00 91.62 132 SER A C 1
ATOM 1023 O O . SER A 1 132 ? -11.622 -10.335 3.452 1.00 91.62 132 SER A O 1
ATOM 1025 N N . LEU A 1 133 ? -11.172 -8.154 3.141 1.00 91.88 133 LEU A N 1
ATOM 1026 C CA . LEU A 1 133 ? -11.457 -7.699 4.504 1.00 91.88 133 LEU A CA 1
ATOM 1027 C C . LEU A 1 133 ? -12.838 -7.034 4.623 1.00 91.88 133 LEU A C 1
ATOM 1029 O O . LEU A 1 133 ? -13.090 -6.301 5.582 1.00 91.88 133 LEU A O 1
ATOM 1033 N N . ASP A 1 134 ? -13.721 -7.274 3.647 1.00 94.31 134 ASP A N 1
ATOM 1034 C CA . ASP A 1 134 ? -15.040 -6.646 3.525 1.00 94.31 134 ASP A CA 1
ATOM 1035 C C . ASP A 1 134 ? -14.972 -5.109 3.505 1.00 94.31 134 ASP A C 1
ATOM 1037 O O . ASP A 1 134 ? -15.840 -4.420 4.049 1.00 94.31 134 ASP A O 1
ATOM 1041 N N . LEU A 1 135 ? -13.915 -4.555 2.905 1.00 92.50 135 LEU A N 1
ATOM 1042 C CA . LEU A 1 135 ? -13.785 -3.125 2.656 1.00 92.50 135 LEU A CA 1
ATOM 1043 C C . LEU A 1 135 ? -13.875 -2.857 1.154 1.00 92.50 135 LEU A C 1
ATOM 1045 O O . LEU A 1 135 ? -13.256 -3.538 0.339 1.00 92.50 135 LEU A O 1
ATOM 1049 N N . ASP A 1 136 ? -14.624 -1.824 0.783 1.00 96.06 136 ASP A N 1
ATOM 1050 C CA . ASP A 1 136 ? -14.562 -1.267 -0.565 1.00 96.06 136 ASP A CA 1
ATOM 1051 C C . ASP A 1 136 ? -13.371 -0.299 -0.695 1.00 96.06 136 ASP A C 1
ATOM 1053 O O . ASP A 1 136 ? -12.966 0.346 0.277 1.00 96.06 136 ASP A O 1
ATOM 1057 N N . VAL A 1 137 ? -12.830 -0.143 -1.907 1.00 95.25 137 VAL A N 1
ATOM 1058 C CA . VAL A 1 137 ? -11.718 0.784 -2.185 1.00 95.25 137 VAL A CA 1
ATOM 1059 C C . VAL A 1 137 ? -12.122 2.233 -1.881 1.00 95.25 137 VAL A C 1
ATOM 1061 O O . VAL A 1 137 ? -11.324 3.002 -1.338 1.00 95.25 137 VAL A O 1
ATOM 1064 N N . GLY A 1 138 ? -13.372 2.613 -2.163 1.00 97.31 138 GLY A N 1
ATOM 1065 C CA . GLY A 1 138 ? -13.919 3.919 -1.807 1.00 97.31 138 GLY A CA 1
ATOM 1066 C C . GLY A 1 138 ? -13.960 4.135 -0.294 1.00 97.31 138 GLY A C 1
ATOM 1067 O O . GLY A 1 138 ? -13.501 5.177 0.189 1.00 97.31 138 GLY A O 1
ATOM 1068 N N . ARG A 1 139 ? -14.429 3.134 0.469 1.00 97.56 139 ARG A N 1
ATOM 1069 C CA . ARG A 1 139 ? -14.455 3.198 1.942 1.00 97.56 139 ARG A CA 1
ATOM 1070 C C . ARG A 1 139 ? -13.048 3.234 2.531 1.00 97.56 139 ARG A C 1
ATOM 1072 O O . ARG A 1 139 ? -12.793 4.059 3.401 1.00 97.56 139 ARG A O 1
ATOM 1079 N N . PHE A 1 140 ? -12.123 2.426 2.017 1.00 97.56 140 PHE A N 1
ATOM 1080 C CA . PHE A 1 140 ? -10.716 2.440 2.424 1.00 97.56 140 PHE A CA 1
ATOM 1081 C C . PHE A 1 140 ? -10.091 3.835 2.257 1.00 97.56 140 PHE A C 1
ATOM 1083 O O . PHE A 1 140 ? -9.448 4.352 3.170 1.00 97.56 140 PHE A O 1
ATOM 1090 N N . ASN A 1 141 ? -10.339 4.491 1.120 1.00 96.44 141 ASN A N 1
ATOM 1091 C CA . ASN A 1 141 ? -9.855 5.849 0.870 1.00 96.44 141 ASN A CA 1
ATOM 1092 C C . ASN A 1 141 ? -10.516 6.895 1.784 1.00 96.44 141 ASN A C 1
ATOM 1094 O O . ASN A 1 141 ? -9.856 7.850 2.197 1.00 96.44 141 ASN A O 1
ATOM 1098 N N . ALA A 1 142 ? -11.801 6.732 2.116 1.00 97.88 142 ALA A N 1
ATOM 1099 C CA . ALA A 1 142 ? -12.488 7.592 3.079 1.00 97.88 142 ALA A CA 1
ATOM 1100 C C . ALA A 1 142 ? -11.884 7.455 4.487 1.00 97.88 142 ALA A C 1
ATOM 1102 O O . ALA A 1 142 ? -11.466 8.463 5.057 1.00 97.88 142 ALA A O 1
ATOM 1103 N N . LEU A 1 143 ? -11.723 6.220 4.977 1.00 97.75 143 LEU A N 1
ATOM 1104 C CA . LEU A 1 143 ? -11.074 5.920 6.257 1.00 97.75 143 LEU A CA 1
ATOM 1105 C C . LEU A 1 143 ? -9.648 6.473 6.300 1.00 97.75 143 LEU A C 1
ATOM 1107 O O . LEU A 1 143 ? -9.242 7.050 7.301 1.00 97.75 143 LEU A O 1
ATOM 1111 N N . SER A 1 144 ? -8.897 6.391 5.199 1.00 96.94 144 SER A N 1
ATOM 1112 C CA . SER A 1 144 ? -7.556 6.977 5.125 1.00 96.94 144 SER A CA 1
ATOM 1113 C C . SER A 1 144 ? -7.549 8.484 5.397 1.00 96.94 144 SER A C 1
ATOM 1115 O O . SER A 1 144 ? -6.690 8.970 6.133 1.00 96.94 144 SER A O 1
ATOM 1117 N N . ARG A 1 145 ? -8.527 9.225 4.861 1.00 97.50 145 ARG A N 1
ATOM 1118 C CA . ARG A 1 145 ? -8.676 10.669 5.111 1.00 97.50 145 ARG A CA 1
ATOM 1119 C C . ARG A 1 145 ? -9.102 10.962 6.548 1.00 97.50 145 ARG A C 1
ATOM 1121 O O . ARG A 1 145 ? -8.522 11.846 7.171 1.00 97.50 145 ARG A O 1
ATOM 1128 N N . GLU A 1 146 ? -10.054 10.202 7.087 1.00 97.69 146 GLU A N 1
ATOM 1129 C CA . GLU A 1 146 ? -10.492 10.316 8.488 1.00 97.69 146 GLU A CA 1
ATOM 1130 C C . GLU A 1 146 ? -9.322 10.079 9.461 1.00 97.69 146 GLU A C 1
ATOM 1132 O O . GLU A 1 146 ? -9.056 10.887 10.351 1.00 97.69 146 GLU A O 1
ATOM 1137 N N . VAL A 1 147 ? -8.552 9.011 9.233 1.00 97.69 147 VAL A N 1
ATOM 1138 C CA . VAL A 1 147 ? -7.371 8.656 10.030 1.00 97.69 147 VAL A CA 1
ATOM 1139 C C . VAL A 1 147 ? -6.280 9.722 9.915 1.00 97.69 147 VAL A C 1
ATOM 1141 O O . VAL A 1 147 ? -5.581 9.985 10.887 1.00 97.69 147 VAL A O 1
ATOM 1144 N N . GLN A 1 148 ? -6.117 10.369 8.760 1.00 96.25 148 GLN A N 1
ATOM 1145 C CA . GLN A 1 148 ? -5.163 11.474 8.610 1.00 96.25 148 GLN A CA 1
ATOM 1146 C C . GLN A 1 148 ? -5.600 12.752 9.336 1.00 96.25 148 GLN A C 1
ATOM 1148 O O . GLN A 1 148 ? -4.734 13.506 9.784 1.00 96.25 148 GLN A O 1
ATOM 1153 N N . ALA A 1 149 ? -6.907 12.988 9.472 1.00 97.75 149 ALA A N 1
ATOM 1154 C CA . ALA A 1 149 ? -7.445 14.161 10.154 1.00 97.75 149 ALA A CA 1
ATOM 1155 C C . ALA A 1 149 ? -7.231 14.111 11.679 1.00 97.75 149 ALA A C 1
ATOM 1157 O O . ALA A 1 149 ? -7.025 15.154 12.300 1.00 97.75 149 ALA A O 1
ATOM 1158 N N . SER A 1 150 ? -7.225 12.917 12.284 1.00 97.75 150 SER A N 1
ATOM 1159 C CA . SER A 1 150 ? -7.046 12.730 13.731 1.00 97.75 150 SER A CA 1
ATOM 1160 C C . SER A 1 150 ? -5.703 12.077 14.084 1.00 97.75 150 SER A C 1
ATOM 1162 O O . SER A 1 150 ? -5.406 10.949 13.689 1.00 97.75 150 SER A O 1
ATOM 1164 N N . ARG A 1 151 ? -4.881 12.763 14.895 1.00 97.00 151 ARG A N 1
ATOM 1165 C CA . ARG A 1 151 ? -3.574 12.242 15.347 1.00 97.00 151 ARG A CA 1
ATOM 1166 C C . ARG A 1 151 ? -3.700 11.006 16.240 1.00 97.00 151 ARG A C 1
ATOM 1168 O O . ARG A 1 151 ? -2.901 10.080 16.095 1.00 97.00 151 ARG A O 1
ATOM 1175 N N . ASP A 1 152 ? -4.694 10.978 17.122 1.00 96.94 152 ASP A N 1
ATOM 1176 C CA . ASP A 1 152 ? -4.900 9.862 18.052 1.00 96.94 152 ASP A CA 1
ATOM 1177 C C . ASP A 1 152 ? -5.362 8.606 17.315 1.00 96.94 152 ASP A C 1
ATOM 1179 O O . ASP A 1 152 ? -4.821 7.517 17.525 1.00 96.94 152 ASP A O 1
ATOM 1183 N N . LEU A 1 153 ? -6.289 8.775 16.368 1.00 96.38 153 LEU A N 1
ATOM 1184 C CA . LEU A 1 153 ? -6.766 7.685 15.524 1.00 96.38 153 LEU A CA 1
ATOM 1185 C C . LEU A 1 153 ? -5.631 7.123 14.660 1.00 96.38 153 LEU A C 1
ATOM 1187 O O . LEU A 1 153 ? -5.436 5.909 14.603 1.00 96.38 153 LEU A O 1
ATOM 1191 N N . LYS A 1 154 ? -4.806 7.996 14.065 1.00 97.44 154 LYS A N 1
ATOM 1192 C CA . LYS A 1 154 ? -3.600 7.591 13.331 1.00 97.44 154 LYS A CA 1
ATOM 1193 C C . LYS A 1 154 ? -2.661 6.746 14.183 1.00 97.44 154 LYS A C 1
ATOM 1195 O O . LYS A 1 154 ? -2.169 5.722 13.706 1.00 97.44 154 LYS A O 1
ATOM 1200 N N . ARG A 1 155 ? -2.404 7.156 15.429 1.00 96.88 155 ARG A N 1
ATOM 1201 C CA . ARG A 1 155 ? -1.540 6.413 16.354 1.00 96.88 155 ARG A CA 1
ATOM 1202 C C . ARG A 1 155 ? -2.105 5.020 16.632 1.00 96.88 155 ARG A C 1
ATOM 1204 O O . ARG A 1 155 ? -1.373 4.048 16.467 1.00 96.88 155 ARG A O 1
ATOM 1211 N N . ARG A 1 156 ? -3.392 4.922 16.976 1.00 97.12 156 ARG A N 1
ATOM 1212 C CA . ARG A 1 156 ? -4.077 3.651 17.263 1.00 97.12 156 ARG A CA 1
ATOM 1213 C C . ARG A 1 156 ? -4.089 2.703 16.064 1.00 97.12 156 ARG A C 1
ATOM 1215 O O . ARG A 1 156 ? -3.680 1.556 16.198 1.00 97.12 156 ARG A O 1
ATOM 1222 N N . VAL A 1 157 ? -4.468 3.189 14.878 1.00 97.00 157 VAL A N 1
ATOM 1223 C CA . VAL A 1 157 ? -4.457 2.395 13.632 1.00 97.00 157 VAL A CA 1
ATOM 1224 C C . VAL A 1 157 ? -3.051 1.893 13.314 1.00 97.00 157 VAL A C 1
ATOM 1226 O O . VAL A 1 157 ? -2.877 0.731 12.961 1.00 97.00 157 VAL A O 1
ATOM 1229 N N . THR A 1 158 ? -2.033 2.743 13.472 1.00 95.94 158 THR A N 1
ATOM 1230 C CA . THR A 1 158 ? -0.637 2.354 13.213 1.00 95.94 158 THR A CA 1
ATOM 1231 C C . THR A 1 158 ? -0.162 1.285 14.199 1.00 95.94 158 THR A C 1
ATOM 1233 O O . THR A 1 158 ? 0.488 0.326 13.793 1.00 95.94 158 THR A O 1
ATOM 1236 N N . GLN A 1 159 ? -0.505 1.419 15.484 1.00 96.44 159 GLN A N 1
ATOM 1237 C CA . GLN A 1 159 ? -0.197 0.414 16.504 1.00 96.44 159 GLN A CA 1
ATOM 1238 C C . GLN A 1 159 ? -0.905 -0.912 16.216 1.00 96.44 159 GLN A C 1
ATOM 1240 O O . GLN A 1 159 ? -0.266 -1.958 16.258 1.00 96.44 159 GLN A O 1
ATOM 1245 N N . GLN A 1 160 ? -2.186 -0.874 15.852 1.00 95.56 160 GLN A N 1
ATOM 1246 C CA . GLN A 1 160 ? -2.936 -2.078 15.506 1.00 95.56 160 GLN A CA 1
ATOM 1247 C C . GLN A 1 160 ? -2.366 -2.766 14.257 1.00 95.56 160 GLN A C 1
ATOM 1249 O O . GLN A 1 160 ? -2.175 -3.977 14.255 1.00 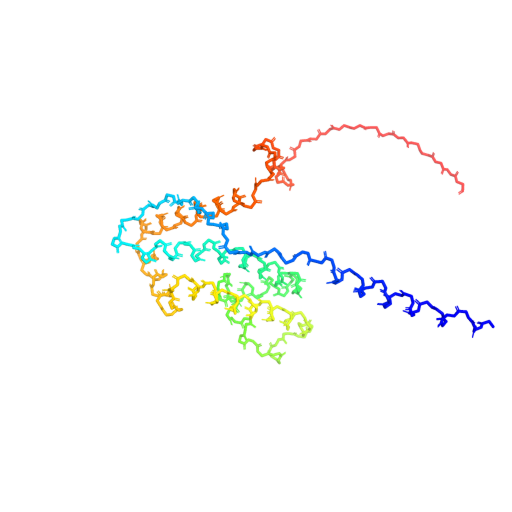95.56 160 GLN A O 1
ATOM 1254 N N . ALA A 1 161 ? -2.022 -2.007 13.213 1.00 95.38 161 ALA A N 1
ATOM 1255 C CA . ALA A 1 161 ? -1.382 -2.550 12.014 1.00 95.38 161 ALA A CA 1
ATOM 1256 C C . ALA A 1 161 ? -0.021 -3.196 12.339 1.00 95.38 161 ALA A C 1
ATOM 1258 O O . ALA A 1 161 ? 0.327 -4.241 11.790 1.00 95.38 161 ALA A O 1
ATOM 1259 N N . TYR A 1 162 ? 0.739 -2.608 13.267 1.00 94.50 162 TYR A N 1
ATOM 1260 C CA . TYR A 1 162 ? 1.973 -3.211 13.764 1.00 94.50 162 TYR A CA 1
ATOM 1261 C C . TYR A 1 162 ? 1.712 -4.537 14.494 1.00 94.50 162 TYR A C 1
ATOM 1263 O O . TYR A 1 162 ? 2.399 -5.517 14.216 1.00 94.50 162 TYR A O 1
ATOM 1271 N N . LEU A 1 163 ? 0.692 -4.604 15.358 1.00 94.44 163 LEU A N 1
ATOM 1272 C CA . LEU A 1 163 ? 0.303 -5.848 16.033 1.00 94.44 163 LEU A CA 1
ATOM 1273 C C . LEU A 1 163 ? -0.107 -6.938 15.037 1.00 94.44 163 LEU A C 1
ATOM 1275 O O . LEU A 1 163 ? 0.328 -8.076 15.187 1.00 94.44 163 LEU A O 1
ATOM 1279 N N . TYR A 1 164 ? -0.877 -6.599 13.998 1.00 92.44 164 TYR A N 1
ATOM 1280 C CA . TYR A 1 164 ? -1.232 -7.546 12.937 1.00 92.44 164 TYR A CA 1
ATOM 1281 C C . TYR A 1 164 ? -0.008 -8.090 12.207 1.00 92.44 164 TYR A C 1
ATOM 1283 O O . TYR A 1 164 ? 0.072 -9.290 11.953 1.00 92.44 164 TYR A O 1
ATOM 1291 N N . ARG A 1 165 ? 0.965 -7.226 11.913 1.00 90.75 165 ARG A N 1
ATOM 1292 C CA . ARG A 1 165 ? 2.217 -7.642 11.285 1.00 90.75 165 ARG A CA 1
ATOM 1293 C C . ARG A 1 165 ? 3.004 -8.602 12.179 1.00 90.75 165 ARG A C 1
ATOM 1295 O O . ARG A 1 165 ? 3.379 -9.676 11.720 1.00 90.75 165 ARG A O 1
ATOM 1302 N N . VAL A 1 166 ? 3.212 -8.250 13.447 1.00 91.44 166 VAL A N 1
ATOM 1303 C CA . VAL A 1 166 ? 3.919 -9.123 14.400 1.00 91.44 166 VAL A CA 1
ATOM 1304 C C . VAL A 1 166 ? 3.182 -10.452 14.554 1.00 91.44 166 VAL A C 1
ATOM 1306 O O . VAL A 1 166 ? 3.807 -11.503 14.513 1.00 91.44 166 VAL A O 1
ATOM 1309 N N . ALA A 1 167 ? 1.852 -10.429 14.658 1.00 89.12 167 ALA A N 1
ATOM 1310 C CA . ALA A 1 167 ? 1.055 -11.648 14.715 1.00 89.12 167 ALA A CA 1
ATOM 1311 C C . ALA A 1 167 ? 1.251 -12.516 13.462 1.00 89.12 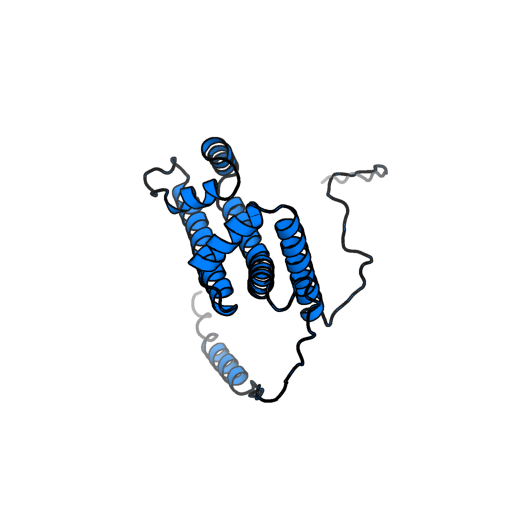167 ALA A C 1
ATOM 1313 O O . ALA A 1 167 ? 1.476 -13.714 13.598 1.00 89.12 167 ALA A O 1
ATOM 1314 N N . SER A 1 168 ? 1.235 -11.936 12.255 1.00 84.94 168 SER A N 1
ATOM 1315 C CA . SER A 1 168 ? 1.496 -12.701 11.026 1.00 84.94 168 SER A CA 1
ATOM 1316 C C . SER A 1 168 ? 2.890 -13.336 11.017 1.00 84.94 168 SER A C 1
ATOM 1318 O O . SER A 1 168 ? 3.007 -14.526 10.747 1.00 84.94 168 SER A O 1
ATOM 1320 N N . GLU A 1 169 ? 3.922 -12.594 11.433 1.00 86.12 169 GLU A N 1
ATOM 1321 C CA . GLU A 1 169 ? 5.298 -13.101 11.524 1.00 86.12 169 GLU A CA 1
ATOM 1322 C C . GLU A 1 169 ? 5.420 -14.248 12.549 1.00 86.12 169 GLU A C 1
ATOM 1324 O O . GLU A 1 169 ? 6.159 -15.205 12.327 1.00 86.12 169 GLU A O 1
ATOM 1329 N N . LEU A 1 170 ? 4.664 -14.191 13.653 1.00 84.38 170 LEU A N 1
ATOM 1330 C CA . LEU A 1 170 ? 4.608 -15.260 14.655 1.00 84.38 170 LEU A CA 1
ATOM 1331 C C . LEU A 1 170 ? 3.852 -16.501 14.161 1.00 84.38 170 LEU A C 1
ATOM 1333 O O . LEU A 1 170 ? 4.235 -17.620 14.498 1.00 84.38 170 LEU A O 1
ATOM 1337 N N . HIS A 1 171 ? 2.777 -16.330 13.386 1.00 74.50 171 HIS A N 1
ATOM 1338 C CA . HIS A 1 171 ? 1.970 -17.447 12.877 1.00 74.50 171 HIS A CA 1
ATOM 1339 C C . HIS A 1 171 ? 2.617 -18.185 11.718 1.00 74.50 171 HIS A C 1
ATOM 1341 O O . HIS A 1 171 ? 2.465 -19.401 11.622 1.00 74.50 171 HIS A O 1
ATOM 1347 N N . ASP A 1 172 ? 3.408 -17.488 10.913 1.00 70.12 172 ASP A N 1
ATOM 1348 C CA . ASP A 1 172 ? 4.252 -18.118 9.901 1.00 70.12 172 ASP A CA 1
ATOM 1349 C C . ASP A 1 172 ? 5.466 -18.846 10.543 1.00 70.12 172 ASP A C 1
ATOM 1351 O O . ASP A 1 172 ? 6.219 -19.541 9.860 1.00 70.12 172 ASP A O 1
ATOM 1355 N N . GLY A 1 173 ? 5.642 -18.709 11.869 1.00 49.50 173 GLY A N 1
ATOM 1356 C CA . GLY A 1 173 ? 6.853 -18.984 12.641 1.00 49.50 173 GLY A CA 1
ATOM 1357 C C . GLY A 1 173 ? 6.816 -20.141 13.653 1.00 49.50 173 GLY A C 1
ATOM 1358 O O . GLY A 1 173 ? 7.493 -20.052 14.679 1.00 49.50 173 GLY A O 1
ATOM 1359 N N . GLU A 1 174 ? 6.233 -21.304 13.322 1.00 51.31 174 GLU A N 1
ATOM 1360 C CA . GLU A 1 174 ? 6.763 -22.614 13.788 1.00 51.31 174 GLU A CA 1
ATOM 1361 C C . GLU A 1 174 ? 8.185 -22.890 13.230 1.00 51.31 174 GLU A C 1
ATOM 1363 O O . GLU A 1 174 ? 8.533 -23.976 12.770 1.00 51.31 174 GLU A O 1
ATOM 1368 N N . ARG A 1 175 ? 9.057 -21.883 13.307 1.00 38.06 175 ARG A N 1
ATOM 1369 C CA . ARG A 1 175 ? 10.477 -22.030 13.586 1.00 38.06 175 ARG A CA 1
ATOM 1370 C C . ARG A 1 175 ? 11.012 -20.711 14.138 1.00 38.06 175 ARG A C 1
ATOM 1372 O O . ARG A 1 175 ? 11.506 -19.866 13.400 1.00 38.06 175 ARG A O 1
ATOM 1379 N N . PHE A 1 176 ? 10.972 -20.572 15.458 1.00 37.00 176 PHE A N 1
ATOM 1380 C CA . PHE A 1 176 ? 11.880 -19.662 16.147 1.00 37.00 176 PHE A CA 1
ATOM 1381 C C . PHE A 1 176 ? 13.298 -20.241 16.112 1.00 37.00 176 PHE A C 1
ATOM 1383 O O . PHE A 1 176 ? 13.515 -21.417 16.416 1.00 37.00 176 PHE A O 1
ATOM 1390 N N . PRO A 1 177 ? 14.286 -19.387 15.852 1.00 39.53 177 PRO A N 1
ATOM 1391 C CA . PRO A 1 177 ? 15.260 -19.132 16.888 1.00 39.53 177 PRO A CA 1
ATOM 1392 C C . PRO A 1 177 ? 15.093 -17.700 17.379 1.00 39.53 177 PRO A C 1
ATOM 1394 O O . PRO A 1 177 ? 14.695 -16.800 16.645 1.00 39.53 177 PRO A O 1
ATOM 1397 N N . ALA A 1 178 ? 15.339 -17.564 18.673 1.00 38.12 178 ALA A N 1
ATOM 1398 C CA . ALA A 1 178 ? 15.145 -16.395 19.497 1.00 38.12 178 ALA A CA 1
ATOM 1399 C C . ALA A 1 178 ? 15.570 -15.064 18.861 1.00 38.12 178 ALA A C 1
ATOM 1401 O O . ALA A 1 178 ? 16.445 -14.970 18.001 1.00 38.12 178 ALA A O 1
ATOM 1402 N N . PHE A 1 179 ? 14.960 -14.027 19.413 1.00 41.12 179 PHE A N 1
ATOM 1403 C CA . PHE A 1 179 ? 15.182 -12.598 19.254 1.00 41.12 179 PHE A CA 1
ATOM 1404 C C . PHE A 1 179 ? 16.621 -12.126 19.611 1.00 41.12 179 PHE A C 1
ATOM 1406 O O . PHE A 1 179 ? 16.797 -10.999 20.057 1.00 41.12 179 PHE A O 1
ATOM 1413 N N . ASP A 1 180 ? 17.652 -12.954 19.393 1.00 40.19 180 ASP A N 1
ATOM 1414 C CA . ASP A 1 180 ? 19.026 -12.762 19.884 1.00 40.19 180 ASP A CA 1
ATOM 1415 C C . ASP A 1 180 ? 20.105 -12.611 18.777 1.00 40.19 180 ASP A C 1
ATOM 1417 O O . ASP A 1 180 ? 21.290 -12.594 19.099 1.00 40.19 180 ASP A O 1
ATOM 1421 N N . ALA A 1 181 ? 19.770 -12.458 17.478 1.00 41.28 181 ALA A N 1
ATOM 1422 C CA . ALA A 1 181 ? 20.814 -12.342 16.427 1.00 41.28 181 ALA A CA 1
ATOM 1423 C C . ALA A 1 181 ? 20.572 -11.424 15.194 1.00 41.28 181 ALA A C 1
ATOM 1425 O O . ALA A 1 181 ? 21.511 -11.221 14.426 1.00 41.28 181 ALA A O 1
ATOM 1426 N N . ALA A 1 182 ? 19.378 -10.864 14.941 1.00 35.66 182 ALA A N 1
ATOM 1427 C CA . ALA A 1 182 ? 19.015 -10.395 13.582 1.00 35.66 182 ALA A CA 1
ATOM 1428 C C . ALA A 1 182 ? 18.844 -8.875 13.358 1.00 35.66 182 ALA A C 1
ATOM 1430 O O . ALA A 1 182 ? 18.365 -8.471 12.299 1.00 35.66 182 ALA A O 1
ATOM 1431 N N . TYR A 1 183 ? 19.287 -8.016 14.278 1.00 39.53 183 TYR A N 1
ATOM 1432 C CA . TYR A 1 183 ? 19.792 -6.701 13.866 1.00 39.53 183 TYR A CA 1
ATOM 1433 C C . TYR A 1 183 ? 21.306 -6.838 13.665 1.00 39.53 183 TYR A C 1
ATOM 1435 O O . TYR A 1 183 ? 22.053 -6.533 14.597 1.00 39.53 183 TYR A O 1
ATOM 1443 N N . PRO A 1 184 ? 21.820 -7.276 12.495 1.00 46.97 184 PRO A N 1
ATOM 1444 C CA . PRO A 1 184 ? 23.194 -6.921 12.200 1.00 46.97 184 PRO A CA 1
ATOM 1445 C C . PRO A 1 184 ? 23.244 -5.382 12.162 1.00 46.97 184 PRO A C 1
ATOM 1447 O O . PRO A 1 184 ? 22.319 -4.749 11.633 1.00 46.97 184 PRO A O 1
ATOM 1450 N N . PRO A 1 185 ? 24.262 -4.745 12.762 1.00 46.28 185 PRO A N 1
ATOM 1451 C CA . PRO A 1 185 ? 24.394 -3.298 12.702 1.00 46.28 185 PRO A CA 1
ATOM 1452 C C . PRO A 1 185 ? 24.327 -2.842 11.241 1.00 46.28 185 PRO A C 1
ATOM 1454 O O . PRO A 1 185 ? 24.856 -3.508 10.347 1.00 46.28 185 PRO A O 1
ATOM 1457 N N . ARG A 1 186 ? 23.666 -1.701 10.991 1.00 47.91 186 ARG A N 1
ATOM 1458 C CA . ARG A 1 186 ? 23.697 -1.050 9.674 1.00 47.91 186 ARG A CA 1
ATOM 1459 C C . ARG A 1 186 ? 25.156 -0.995 9.198 1.00 47.91 186 ARG A C 1
ATOM 1461 O O . ARG A 1 186 ? 26.006 -0.557 9.982 1.00 47.91 186 ARG A O 1
ATOM 1468 N N . PRO A 1 187 ? 25.459 -1.391 7.950 1.00 45.09 187 PRO A N 1
ATOM 1469 C CA . PRO A 1 187 ? 26.817 -1.323 7.428 1.00 45.09 187 PRO A CA 1
ATOM 1470 C C . PRO A 1 187 ? 27.235 0.154 7.398 1.00 45.09 187 PRO A C 1
ATOM 1472 O O . PRO A 1 187 ? 26.749 0.925 6.575 1.00 45.09 187 PRO A O 1
ATOM 1475 N N . GLY A 1 188 ? 28.047 0.575 8.372 1.00 47.31 188 GLY A N 1
ATOM 1476 C CA . GLY A 1 188 ? 28.453 1.976 8.537 1.00 47.31 188 GLY A CA 1
ATOM 1477 C C . GLY A 1 188 ? 28.731 2.439 9.972 1.00 47.31 188 GLY A C 1
ATOM 1478 O O . GLY A 1 188 ? 29.384 3.463 10.146 1.00 47.31 188 GLY A O 1
ATOM 1479 N N . ALA A 1 189 ? 28.305 1.705 11.003 1.00 45.34 189 ALA A N 1
ATOM 1480 C CA . ALA A 1 189 ? 28.717 1.965 12.389 1.00 45.34 189 ALA A CA 1
ATOM 1481 C C . ALA A 1 189 ? 29.975 1.134 12.716 1.00 45.34 189 ALA A C 1
ATOM 1483 O O . ALA A 1 189 ? 29.879 0.025 13.231 1.00 45.34 189 ALA A O 1
ATOM 1484 N N . GLY A 1 190 ? 31.144 1.611 12.281 1.00 56.12 190 GLY A N 1
ATOM 1485 C CA . GLY A 1 190 ? 32.399 0.851 12.301 1.00 56.12 190 GLY A CA 1
ATOM 1486 C C . GLY A 1 190 ? 33.122 0.807 13.650 1.00 56.12 190 GLY A C 1
ATOM 1487 O O . GLY A 1 190 ? 32.917 1.676 14.490 1.00 56.12 190 GLY A O 1
ATOM 1488 N N . VAL A 1 191 ? 34.041 -0.155 13.802 1.00 44.41 191 VAL A N 1
ATOM 1489 C CA . VAL A 1 191 ? 35.222 -0.067 14.682 1.00 44.41 191 VAL A CA 1
ATOM 1490 C C . VAL A 1 191 ? 36.343 -0.895 14.043 1.00 44.41 191 VAL A C 1
ATOM 1492 O O . VAL A 1 191 ? 36.096 -1.987 13.537 1.00 44.41 191 VAL A O 1
ATOM 1495 N N . GLY A 1 192 ? 37.543 -0.321 13.968 1.00 51.56 192 GLY A N 1
ATOM 1496 C CA . GLY A 1 192 ? 38.653 -0.837 13.175 1.00 51.56 192 GLY A CA 1
ATOM 1497 C C . GLY A 1 192 ? 39.558 -1.873 13.846 1.00 51.56 192 GLY A C 1
ATOM 1498 O O . GLY A 1 192 ? 39.248 -2.435 14.889 1.00 51.56 192 GLY A O 1
ATOM 1499 N N . ALA A 1 193 ? 40.726 -2.003 13.208 1.00 45.34 193 ALA A N 1
ATOM 1500 C CA . ALA A 1 193 ? 41.930 -2.736 13.601 1.00 45.34 193 ALA A CA 1
ATOM 1501 C C . ALA A 1 193 ? 41.860 -4.273 13.521 1.00 45.34 193 ALA A C 1
ATOM 1503 O O . ALA A 1 193 ? 41.253 -4.931 14.351 1.00 45.34 193 ALA A O 1
ATOM 1504 N N . ALA A 1 194 ? 42.608 -4.867 12.587 1.00 43.94 194 ALA A N 1
ATOM 1505 C CA . ALA A 1 194 ? 43.990 -5.293 12.840 1.00 43.94 194 ALA A CA 1
ATOM 1506 C C . ALA A 1 194 ? 44.473 -6.285 11.762 1.00 43.94 194 ALA A C 1
ATOM 1508 O O . ALA A 1 194 ? 43.928 -7.370 11.625 1.00 43.94 194 ALA A O 1
ATOM 1509 N N . GLY A 1 195 ? 45.567 -5.923 11.086 1.00 45.19 195 GLY A N 1
ATOM 1510 C CA . GLY A 1 195 ? 46.756 -6.777 11.045 1.00 45.19 195 GLY A CA 1
ATOM 1511 C C . GLY A 1 195 ? 46.885 -7.905 10.009 1.00 45.19 195 GLY A C 1
ATOM 1512 O O . GLY A 1 195 ? 46.009 -8.738 9.837 1.00 45.19 195 GLY A O 1
ATOM 1513 N N . ALA A 1 196 ? 48.117 -7.967 9.486 1.00 43.62 196 ALA A N 1
ATOM 1514 C CA . ALA A 1 196 ? 48.826 -9.082 8.845 1.00 43.62 196 ALA A CA 1
ATOM 1515 C C . ALA A 1 196 ? 48.579 -9.262 7.332 1.00 43.62 196 ALA A C 1
ATOM 1517 O O . ALA A 1 196 ? 47.526 -9.707 6.901 1.00 43.62 196 ALA A O 1
ATOM 1518 N N . ALA A 1 197 ? 49.461 -8.773 6.450 1.00 49.31 197 ALA A N 1
ATOM 1519 C CA . ALA A 1 197 ? 50.833 -9.241 6.178 1.00 49.31 197 ALA A CA 1
ATOM 1520 C C . ALA A 1 197 ? 50.870 -10.671 5.613 1.00 49.31 197 ALA A C 1
ATOM 1522 O O . ALA A 1 197 ? 50.523 -11.614 6.315 1.00 49.31 197 ALA A O 1
ATOM 1523 N N . GLY A 1 198 ? 51.361 -10.838 4.378 1.00 48.94 198 GLY A N 1
ATOM 1524 C CA . GLY A 1 198 ? 51.673 -12.175 3.866 1.00 48.94 198 GLY A CA 1
ATOM 1525 C C . GLY A 1 198 ? 51.894 -12.309 2.360 1.00 48.94 198 GLY A C 1
ATOM 1526 O O . GLY A 1 198 ? 51.004 -12.755 1.658 1.00 48.94 198 GLY A O 1
ATOM 1527 N N . ALA A 1 199 ? 53.114 -11.982 1.928 1.00 47.34 199 ALA A N 1
ATOM 1528 C CA . ALA A 1 199 ? 53.930 -12.714 0.947 1.00 47.34 199 ALA A CA 1
ATOM 1529 C C . ALA A 1 199 ? 53.429 -12.964 -0.499 1.00 47.34 199 ALA A C 1
ATOM 1531 O O . ALA A 1 199 ? 52.618 -13.836 -0.779 1.00 47.34 199 ALA A O 1
ATOM 1532 N N . ALA A 1 200 ? 54.070 -12.236 -1.422 1.00 52.81 200 ALA A N 1
ATOM 1533 C CA . ALA A 1 200 ? 54.981 -12.743 -2.460 1.00 52.81 200 ALA A CA 1
ATOM 1534 C C . ALA A 1 200 ? 54.732 -14.128 -3.095 1.00 52.81 200 ALA A C 1
ATOM 1536 O O . ALA A 1 200 ? 54.739 -15.154 -2.424 1.00 52.81 200 ALA A O 1
ATOM 1537 N N . GLY A 1 201 ? 54.749 -14.157 -4.430 1.00 53.97 201 GLY A N 1
ATOM 1538 C CA . GLY A 1 201 ? 54.969 -15.382 -5.196 1.00 53.97 201 GLY A CA 1
ATOM 1539 C C . GLY A 1 201 ? 54.918 -15.145 -6.698 1.00 53.97 201 GLY A C 1
ATOM 1540 O O . GLY A 1 201 ? 53.854 -15.218 -7.297 1.00 53.97 201 GLY A O 1
ATOM 1541 N N . ALA A 1 202 ? 56.074 -14.834 -7.279 1.00 54.69 202 ALA A N 1
ATOM 1542 C CA . ALA A 1 202 ? 56.312 -14.808 -8.714 1.00 54.69 202 ALA A CA 1
ATOM 1543 C C . ALA A 1 202 ? 56.130 -16.198 -9.350 1.00 54.69 202 ALA A C 1
ATOM 1545 O O . ALA A 1 202 ? 56.476 -17.204 -8.731 1.00 54.69 202 ALA A O 1
ATOM 1546 N N . THR A 1 203 ? 55.662 -16.247 -10.596 1.00 63.00 203 THR A N 1
ATOM 1547 C CA . THR A 1 203 ? 56.347 -16.872 -11.749 1.00 63.00 203 THR A CA 1
ATOM 1548 C C . THR A 1 203 ? 55.593 -16.560 -13.033 1.00 63.00 203 THR A C 1
ATOM 1550 O O . THR A 1 203 ? 54.345 -16.518 -12.991 1.00 63.00 203 THR A O 1
#